Protein AF-A0A3C0G9E9-F1 (afdb_monomer_lite)

Sequence (226 aa):
GLFRQGIPLTGGLSLADNEFTHYAFSFLSSSTGTQIDFYKNGEPEGRQILTGQGIGLVTGTLIGHIGALRTNPSGTSTAIVSGMGKLSASLDEFRYWKEFRKSDDIGRNWFTTVDGGSNEKGKKSKLGVYFKFNEGIVENNQIDKVVLDYSGRINNGTIKGYTLGTRSTGSAIMQSSASVIEFGDPIVRTSNPILTDSRNTLLSGGIVHDYNNTSNLFFTMPGWVI

pLDDT: mean 87.11, std 8.59, range [54.0, 97.31]

Secondary structure (DSSP, 8-state):
---------TT-----SS----EEEEEEE-SSSEEEEEEETTEEEEEEEE-SS--PPP-S-----SSS-SSPPTT-SS-PPTT-S---S----EEEESSPPPHHHHHTTTTS-------STT----EEEEE-S-SPP-S-HHHHTEE-B-SSS---EE-TT--TTS---S-HHHHTTS-S--PPPPP--TT-HHHHHHHHHHHHHHHHHHHH-TT-GGGGS-TTT-

Structure (mmCIF, N/CA/C/O backbone):
data_AF-A0A3C0G9E9-F1
#
_entry.id   AF-A0A3C0G9E9-F1
#
loop_
_atom_site.group_PDB
_atom_site.id
_atom_site.type_symbol
_atom_site.label_atom_id
_atom_site.label_alt_id
_atom_site.label_comp_id
_atom_site.label_asym_id
_atom_site.label_entity_id
_atom_site.label_seq_id
_atom_site.pdbx_PDB_ins_code
_atom_site.Cartn_x
_atom_site.Cartn_y
_atom_site.Cartn_z
_atom_site.occupancy
_atom_site.B_iso_or_equiv
_atom_site.auth_seq_id
_atom_site.auth_comp_id
_atom_site.auth_asym_id
_atom_site.auth_atom_id
_atom_site.pdbx_PDB_model_num
ATOM 1 N N . GLY A 1 1 ? 15.543 11.723 -19.740 1.00 54.00 1 GLY A N 1
ATOM 2 C CA . GLY A 1 1 ? 14.500 11.168 -20.625 1.00 54.00 1 GLY A CA 1
ATOM 3 C C . GLY A 1 1 ? 13.838 9.987 -19.945 1.00 54.00 1 GLY A C 1
ATOM 4 O O . GLY A 1 1 ? 14.416 9.444 -19.014 1.00 54.00 1 GLY A O 1
ATOM 5 N N . LEU A 1 2 ? 12.639 9.614 -20.378 1.00 60.59 2 LEU A N 1
ATOM 6 C CA . LEU A 1 2 ? 11.998 8.351 -20.029 1.00 60.59 2 LEU A CA 1
ATOM 7 C C . LEU A 1 2 ? 12.640 7.243 -20.876 1.00 60.59 2 LEU A C 1
ATOM 9 O O . LEU A 1 2 ? 12.575 7.282 -22.102 1.00 60.59 2 LEU A O 1
ATOM 13 N N . PHE A 1 3 ? 13.279 6.282 -20.220 1.00 67.94 3 PHE A N 1
ATOM 14 C CA . PHE A 1 3 ? 13.849 5.100 -20.858 1.00 67.94 3 PHE A CA 1
ATOM 15 C C . PHE A 1 3 ? 12.866 3.932 -20.728 1.00 67.94 3 PHE A C 1
ATOM 17 O O . PHE A 1 3 ? 12.219 3.785 -19.691 1.00 67.94 3 PHE A O 1
ATOM 24 N N . ARG A 1 4 ? 12.733 3.115 -21.777 1.00 76.00 4 ARG A N 1
ATOM 25 C CA . ARG A 1 4 ? 11.914 1.897 -21.761 1.00 76.00 4 ARG A CA 1
ATOM 26 C C . ARG A 1 4 ? 12.836 0.693 -21.871 1.00 76.00 4 ARG A C 1
ATOM 28 O O . ARG A 1 4 ? 13.618 0.616 -22.811 1.00 76.00 4 ARG A O 1
ATOM 35 N N . GLN A 1 5 ? 12.699 -0.238 -20.936 1.00 80.56 5 GLN A N 1
ATOM 36 C CA . GLN A 1 5 ? 13.366 -1.531 -20.976 1.00 80.56 5 GLN A CA 1
ATOM 37 C C . GLN A 1 5 ? 12.308 -2.612 -21.152 1.00 80.56 5 GLN A C 1
ATOM 39 O O . GLN A 1 5 ? 11.392 -2.708 -20.337 1.00 80.56 5 GLN A O 1
ATOM 44 N N . GLY A 1 6 ? 12.430 -3.418 -22.204 1.00 80.81 6 GLY A N 1
ATOM 45 C CA . GLY A 1 6 ? 11.643 -4.640 -22.315 1.00 80.81 6 GLY A CA 1
ATOM 46 C C . GLY A 1 6 ? 12.103 -5.641 -21.260 1.00 80.81 6 GLY A C 1
ATOM 47 O O . GLY A 1 6 ? 13.309 -5.824 -21.071 1.00 80.81 6 GLY A O 1
ATOM 48 N N . ILE A 1 7 ? 11.150 -6.270 -20.578 1.00 77.06 7 ILE A N 1
ATOM 49 C CA . ILE A 1 7 ? 11.418 -7.390 -19.675 1.00 77.06 7 ILE A CA 1
ATOM 50 C C . ILE A 1 7 ? 11.299 -8.669 -20.512 1.00 77.06 7 ILE A C 1
ATOM 52 O O . ILE A 1 7 ? 10.270 -8.849 -21.169 1.00 77.06 7 ILE A O 1
ATOM 56 N N . PRO A 1 8 ? 12.333 -9.527 -20.548 1.00 74.19 8 PRO A N 1
ATOM 57 C CA . PRO A 1 8 ? 12.335 -10.732 -21.365 1.00 74.19 8 PRO A CA 1
ATOM 58 C C . PRO A 1 8 ? 11.460 -11.807 -20.709 1.00 74.19 8 PRO A C 1
ATOM 60 O O . PRO A 1 8 ? 11.958 -12.692 -20.024 1.00 74.19 8 PRO A O 1
ATOM 63 N N . LEU A 1 9 ? 10.146 -11.701 -20.899 1.00 77.81 9 LEU A N 1
ATOM 64 C CA . LEU A 1 9 ? 9.176 -12.674 -20.403 1.00 77.81 9 LEU A CA 1
ATOM 65 C C . LEU A 1 9 ? 8.749 -13.602 -21.531 1.00 77.81 9 LEU A C 1
ATOM 67 O O . LEU A 1 9 ? 8.329 -13.151 -22.600 1.00 77.81 9 LEU A O 1
ATOM 71 N N . THR A 1 10 ? 8.806 -14.904 -21.273 1.00 70.94 10 THR A N 1
ATOM 72 C CA . THR A 1 10 ? 8.259 -15.906 -22.188 1.00 70.94 10 THR A CA 1
ATOM 73 C C . THR A 1 10 ? 6.742 -15.944 -22.003 1.00 70.94 10 THR A C 1
ATOM 75 O O . THR A 1 10 ? 6.266 -16.361 -20.956 1.00 70.94 10 THR A O 1
ATOM 78 N N . GLY A 1 11 ? 5.978 -15.483 -22.999 1.00 74.50 11 GLY A N 1
ATOM 79 C CA . GLY A 1 11 ? 4.504 -15.498 -22.968 1.00 74.50 11 GLY A CA 1
ATOM 80 C C . GLY A 1 11 ? 3.824 -14.199 -22.506 1.00 74.50 11 GLY A C 1
ATOM 81 O O . GLY A 1 11 ? 2.602 -14.107 -22.576 1.00 74.50 11 GLY A O 1
ATOM 82 N N . GLY A 1 12 ? 4.590 -13.171 -22.121 1.00 79.75 12 GLY A N 1
ATOM 83 C CA . GLY A 1 12 ? 4.057 -11.862 -21.717 1.00 79.75 12 GLY A CA 1
ATOM 84 C C . GLY A 1 12 ? 3.423 -11.835 -20.318 1.00 79.75 12 GLY A C 1
ATOM 85 O O . GLY A 1 12 ? 3.553 -12.777 -19.543 1.00 79.75 12 GLY A O 1
ATOM 86 N N . LEU A 1 13 ? 2.758 -10.723 -19.978 1.00 82.56 13 LEU A N 1
ATOM 87 C CA . LEU A 1 13 ? 2.018 -10.551 -18.720 1.00 82.56 13 LEU A CA 1
ATOM 88 C C . LEU A 1 13 ? 0.530 -10.363 -19.002 1.00 82.56 13 LEU A C 1
ATOM 90 O O . LEU A 1 13 ? 0.152 -9.503 -19.798 1.00 82.56 13 LEU A O 1
ATOM 94 N N . SER A 1 14 ? -0.303 -11.112 -18.283 1.00 84.44 14 SER A N 1
ATOM 95 C CA . SER A 1 14 ? -1.713 -10.770 -18.105 1.00 84.44 14 SER A CA 1
ATOM 96 C C . SER A 1 14 ? -1.811 -9.662 -17.055 1.00 84.44 14 SER A C 1
ATOM 98 O O . SER A 1 14 ? -1.326 -9.831 -15.939 1.00 84.44 14 SER A O 1
ATOM 100 N N . LEU A 1 15 ? -2.346 -8.501 -17.443 1.00 82.94 15 LEU A N 1
ATOM 101 C CA . LEU A 1 15 ? -2.443 -7.304 -16.589 1.00 82.94 15 LEU A CA 1
ATOM 102 C C . LEU A 1 15 ? -3.890 -6.835 -16.361 1.00 82.94 15 LEU A C 1
ATOM 104 O O . LEU A 1 15 ? -4.112 -5.895 -15.605 1.00 82.94 15 LEU A O 1
ATOM 108 N N . ALA A 1 16 ? -4.859 -7.436 -17.053 1.00 85.25 16 ALA A N 1
ATOM 109 C CA . ALA A 1 16 ? -6.264 -7.021 -17.065 1.00 85.25 16 ALA A CA 1
ATOM 110 C C . ALA A 1 16 ? -7.196 -8.223 -16.840 1.00 85.25 16 ALA A C 1
ATOM 112 O O . ALA A 1 16 ? -8.223 -8.361 -17.498 1.00 85.25 16 ALA A O 1
ATOM 113 N N . ASP A 1 17 ? -6.798 -9.113 -15.935 1.00 90.00 17 ASP A N 1
ATOM 114 C CA . ASP A 1 17 ? -7.524 -10.328 -15.549 1.00 90.00 17 ASP A CA 1
ATOM 115 C C . ASP A 1 17 ? -8.441 -10.134 -14.335 1.00 90.00 17 ASP A C 1
ATOM 117 O O . ASP A 1 17 ? -9.107 -11.078 -13.931 1.00 90.00 17 ASP A O 1
ATOM 121 N N . ASN A 1 18 ? -8.543 -8.907 -13.806 1.00 90.81 18 ASN A N 1
ATOM 122 C CA . ASN A 1 18 ? -9.363 -8.570 -12.636 1.00 90.81 18 ASN A CA 1
ATOM 123 C C . ASN A 1 18 ? -8.930 -9.297 -11.346 1.00 90.81 18 ASN A C 1
ATOM 125 O O . ASN A 1 18 ? -9.718 -9.420 -10.412 1.00 90.81 18 ASN A O 1
ATOM 129 N N . GLU A 1 19 ? -7.665 -9.715 -11.278 1.00 92.12 19 GLU A N 1
ATOM 130 C CA . GLU A 1 19 ? -7.080 -10.383 -10.118 1.00 92.12 19 GLU A CA 1
ATOM 131 C C . GLU A 1 19 ? -6.023 -9.503 -9.442 1.00 92.12 19 GLU A C 1
ATOM 133 O O . GLU A 1 19 ? -5.260 -8.777 -10.091 1.00 92.12 19 GLU A O 1
ATOM 138 N N . PHE A 1 20 ? -5.932 -9.583 -8.112 1.00 94.06 20 PHE A N 1
ATOM 139 C CA . PHE A 1 20 ? -4.820 -8.955 -7.403 1.00 94.06 20 PHE A CA 1
ATOM 140 C C . PHE A 1 20 ? -3.533 -9.737 -7.668 1.00 94.06 20 PHE A C 1
ATOM 142 O O . PHE A 1 20 ? -3.435 -10.929 -7.391 1.00 94.06 20 PHE A O 1
ATOM 149 N N . THR A 1 21 ? -2.520 -9.041 -8.176 1.00 94.50 21 THR A N 1
ATOM 150 C CA . THR A 1 21 ? -1.185 -9.594 -8.418 1.00 94.50 21 THR A CA 1
ATOM 151 C C . THR A 1 21 ? -0.141 -8.675 -7.806 1.00 94.50 21 THR A C 1
ATOM 153 O O . THR A 1 21 ? -0.175 -7.459 -8.009 1.00 94.50 21 THR A O 1
ATOM 156 N N . HIS A 1 22 ? 0.821 -9.250 -7.087 1.00 95.25 22 HIS A N 1
ATOM 157 C CA . HIS A 1 22 ? 1.948 -8.493 -6.565 1.00 95.25 22 HIS A CA 1
ATOM 158 C C . HIS A 1 22 ? 3.031 -8.340 -7.634 1.00 95.25 22 HIS A C 1
ATOM 160 O O . HIS A 1 22 ? 3.519 -9.330 -8.184 1.00 95.25 22 HIS A O 1
ATOM 166 N N . TYR A 1 23 ? 3.476 -7.103 -7.849 1.00 95.00 23 TYR A N 1
ATOM 167 C CA . TYR A 1 23 ? 4.597 -6.772 -8.722 1.00 95.00 23 TYR A CA 1
ATOM 168 C C . TYR A 1 23 ? 5.678 -6.025 -7.947 1.00 95.00 23 TYR A C 1
ATOM 170 O O . TYR A 1 23 ? 5.388 -5.047 -7.258 1.00 95.00 23 TYR A O 1
ATOM 178 N N . ALA A 1 24 ? 6.936 -6.435 -8.116 1.00 96.25 24 ALA A N 1
ATOM 179 C CA . ALA A 1 24 ? 8.080 -5.709 -7.574 1.00 96.25 24 ALA A CA 1
ATOM 180 C C . ALA A 1 24 ? 9.183 -5.519 -8.615 1.00 96.25 24 ALA A C 1
ATOM 182 O O . ALA A 1 24 ? 9.437 -6.379 -9.458 1.00 96.25 24 ALA A O 1
ATOM 183 N N . PHE A 1 25 ? 9.857 -4.376 -8.512 1.00 94.44 25 PHE A N 1
ATOM 184 C CA . PHE A 1 25 ? 10.991 -4.000 -9.346 1.00 94.44 25 PHE A CA 1
ATOM 185 C C . PHE A 1 25 ? 12.131 -3.537 -8.443 1.00 94.44 25 PHE A C 1
ATOM 187 O O . PHE A 1 25 ? 11.955 -2.621 -7.636 1.00 94.44 25 PHE A O 1
ATOM 194 N N . SER A 1 26 ? 13.302 -4.144 -8.602 1.00 94.62 26 SER A N 1
ATOM 195 C CA . SER A 1 26 ? 14.519 -3.773 -7.884 1.00 94.62 26 SER A CA 1
ATOM 196 C C . SER A 1 26 ? 15.537 -3.202 -8.858 1.00 94.62 26 SER A C 1
ATOM 198 O O . SER A 1 26 ? 15.857 -3.830 -9.863 1.00 94.62 26 SER A O 1
ATOM 200 N N . PHE A 1 27 ? 16.066 -2.021 -8.540 1.00 92.25 27 PHE A N 1
ATOM 201 C CA . PHE A 1 27 ? 16.999 -1.286 -9.393 1.00 92.25 27 PHE A CA 1
ATOM 202 C C . PHE A 1 27 ? 18.359 -1.174 -8.707 1.00 92.25 27 PHE A C 1
ATOM 204 O O . PHE A 1 27 ? 18.434 -0.756 -7.549 1.00 92.25 27 PHE A O 1
ATOM 211 N N . LEU A 1 28 ? 19.429 -1.537 -9.409 1.00 91.19 28 LEU A N 1
ATOM 212 C CA . LEU A 1 28 ? 20.805 -1.429 -8.925 1.00 91.19 28 LEU A CA 1
ATOM 213 C C . LEU A 1 28 ? 21.658 -0.700 -9.960 1.00 91.19 28 LEU A C 1
ATOM 215 O O . LEU A 1 28 ? 21.686 -1.087 -11.125 1.00 91.19 28 LEU A O 1
ATOM 219 N N . SER A 1 29 ? 22.376 0.343 -9.552 1.00 87.69 29 SER A N 1
ATOM 220 C CA . SER A 1 29 ? 23.330 1.010 -10.443 1.00 87.69 29 SER A CA 1
ATOM 221 C C . SER A 1 29 ? 24.462 0.052 -10.830 1.00 87.69 29 SER A C 1
ATOM 223 O O . SER A 1 29 ? 25.048 -0.596 -9.964 1.00 87.69 29 SER A O 1
ATOM 225 N N . SER A 1 30 ? 24.787 -0.015 -12.120 1.00 79.50 30 SER A N 1
ATOM 226 C CA . SER A 1 30 ? 25.867 -0.842 -12.677 1.00 79.50 30 SER A CA 1
ATOM 227 C C . SER A 1 30 ? 26.966 0.028 -13.298 1.00 79.50 30 SER A C 1
ATOM 229 O O . SER A 1 30 ? 26.797 1.235 -13.466 1.00 79.50 30 SER A O 1
ATOM 231 N N . SER A 1 31 ? 28.111 -0.575 -13.646 1.00 74.94 31 SER A N 1
ATOM 232 C CA . SER A 1 31 ? 29.233 0.124 -14.307 1.00 74.94 31 SER A CA 1
ATOM 233 C C . SER A 1 31 ? 28.820 0.797 -15.620 1.00 74.94 31 SER A C 1
ATOM 235 O O . SER A 1 31 ? 29.337 1.851 -15.980 1.00 74.94 31 SER A O 1
ATOM 237 N N . THR A 1 32 ? 27.855 0.212 -16.328 1.00 78.50 32 THR A N 1
ATOM 238 C CA . THR A 1 32 ? 27.109 0.853 -17.410 1.00 78.50 32 THR A CA 1
ATOM 239 C C . THR A 1 32 ? 25.629 0.634 -17.146 1.00 78.50 32 THR A C 1
ATOM 241 O O . THR A 1 32 ? 25.179 -0.507 -17.055 1.00 78.50 32 THR A O 1
ATOM 244 N N . GLY A 1 33 ? 24.882 1.724 -16.990 1.00 86.88 33 GLY A N 1
ATOM 245 C CA . GLY A 1 33 ? 23.430 1.682 -16.890 1.00 86.88 33 GLY A CA 1
ATOM 246 C C . GLY A 1 33 ? 22.858 1.354 -15.510 1.00 86.88 33 GLY A C 1
ATOM 247 O O . GLY A 1 33 ? 23.300 1.860 -14.477 1.00 86.88 33 GLY A O 1
ATOM 248 N N . THR A 1 34 ? 21.783 0.577 -15.499 1.00 89.81 34 THR A N 1
ATOM 249 C CA . THR A 1 34 ? 21.074 0.118 -14.304 1.00 89.81 34 THR A CA 1
ATOM 250 C C . THR A 1 34 ? 20.634 -1.320 -14.522 1.00 89.81 34 THR A C 1
ATOM 252 O O . THR A 1 34 ? 20.086 -1.666 -15.563 1.00 89.81 34 THR A O 1
ATOM 255 N N . GLN A 1 35 ? 20.869 -2.166 -13.534 1.00 91.25 35 GLN A N 1
ATOM 256 C CA . GLN A 1 35 ? 20.332 -3.512 -13.478 1.00 91.25 35 GLN A CA 1
ATOM 257 C C . GLN A 1 35 ? 18.915 -3.473 -12.903 1.00 91.25 35 GLN A C 1
ATOM 259 O O . GLN A 1 35 ? 18.675 -2.820 -11.885 1.00 91.25 35 GLN A O 1
ATOM 264 N N . ILE A 1 36 ? 18.001 -4.205 -13.533 1.00 92.12 36 ILE A N 1
ATOM 265 C CA . ILE A 1 36 ? 16.625 -4.384 -13.078 1.00 92.12 36 ILE A CA 1
ATOM 266 C C . ILE A 1 36 ? 16.376 -5.868 -12.801 1.00 92.12 36 ILE A C 1
ATOM 268 O O . ILE A 1 36 ? 16.642 -6.715 -13.656 1.00 92.12 36 ILE A O 1
ATOM 272 N N . ASP A 1 37 ? 15.817 -6.159 -11.630 1.00 93.69 37 ASP A N 1
ATOM 273 C CA . ASP A 1 37 ? 15.186 -7.442 -11.330 1.00 93.69 37 ASP A CA 1
ATOM 274 C C . ASP A 1 37 ? 13.672 -7.216 -11.178 1.00 93.69 37 ASP A C 1
ATOM 276 O O . ASP A 1 37 ? 13.242 -6.279 -10.498 1.00 93.69 37 ASP A O 1
ATOM 280 N N . PHE A 1 38 ? 12.871 -8.058 -11.826 1.00 94.19 38 PHE A N 1
ATOM 281 C CA . PHE A 1 38 ? 11.412 -8.016 -11.837 1.00 94.19 38 PHE A CA 1
ATOM 282 C C . PHE A 1 38 ? 10.839 -9.286 -11.211 1.00 94.19 38 PHE A C 1
ATOM 284 O O . PHE A 1 38 ? 11.308 -10.391 -11.492 1.00 94.19 38 PHE A O 1
ATOM 291 N N . TYR A 1 39 ? 9.809 -9.106 -10.389 1.00 94.38 39 TYR A N 1
ATOM 292 C CA . TYR A 1 39 ? 9.180 -10.167 -9.620 1.00 94.38 39 TYR A CA 1
ATOM 293 C C . TYR A 1 39 ? 7.658 -10.104 -9.736 1.00 94.38 39 TYR A C 1
ATOM 295 O O . TYR A 1 39 ? 7.076 -9.013 -9.687 1.00 94.38 39 TYR A O 1
ATOM 303 N N . LYS A 1 40 ? 7.023 -11.275 -9.793 1.00 94.00 40 LYS A N 1
ATOM 304 C CA . LYS A 1 40 ? 5.571 -11.462 -9.729 1.00 94.00 40 LYS A CA 1
ATOM 305 C C . LYS A 1 40 ? 5.250 -12.436 -8.601 1.00 94.00 40 LYS A C 1
ATOM 307 O O . LYS A 1 40 ? 5.836 -13.507 -8.532 1.00 94.00 40 LYS A O 1
ATOM 312 N N . ASN A 1 41 ? 4.349 -12.052 -7.695 1.00 94.38 41 ASN A N 1
ATOM 313 C CA . ASN A 1 41 ? 3.931 -12.883 -6.552 1.00 94.38 41 ASN A CA 1
ATOM 314 C C . ASN A 1 41 ? 5.110 -13.477 -5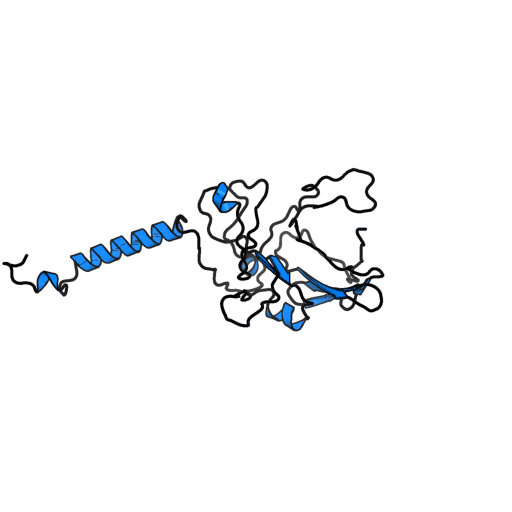.754 1.00 94.38 41 ASN A C 1
ATOM 316 O O . ASN A 1 41 ? 5.103 -14.641 -5.373 1.00 94.38 41 ASN A O 1
ATOM 320 N N . GLY A 1 42 ? 6.154 -12.671 -5.540 1.00 94.19 42 GLY A N 1
ATOM 321 C CA . GLY A 1 42 ? 7.351 -13.075 -4.799 1.00 94.19 42 GLY A CA 1
ATOM 322 C C . GLY A 1 42 ? 8.441 -13.748 -5.632 1.00 94.19 42 GLY A C 1
ATOM 323 O O . GLY A 1 42 ? 9.599 -13.728 -5.217 1.00 94.19 42 GLY A O 1
ATOM 324 N N . GLU A 1 43 ? 8.104 -14.267 -6.811 1.00 92.88 43 GLU A N 1
ATOM 325 C CA . GLU A 1 43 ? 9.012 -15.045 -7.653 1.00 92.88 43 GLU A CA 1
ATOM 326 C C . GLU A 1 43 ? 9.693 -14.181 -8.725 1.00 92.88 43 GLU A C 1
ATOM 328 O O . GLU A 1 43 ? 9.073 -13.256 -9.261 1.00 92.88 43 GLU A O 1
ATOM 333 N N . PRO A 1 44 ? 10.976 -14.433 -9.045 1.00 92.19 44 PRO A N 1
ATOM 334 C CA . PRO A 1 44 ? 11.694 -13.688 -10.069 1.00 92.19 44 PRO A CA 1
ATOM 335 C C . PRO A 1 44 ? 11.227 -14.085 -11.474 1.00 92.19 44 PRO A C 1
ATOM 337 O O . PRO A 1 44 ? 11.420 -15.212 -11.914 1.00 92.19 44 PRO A O 1
ATOM 340 N N . GLU A 1 45 ? 10.708 -13.113 -12.214 1.00 91.12 45 GLU A N 1
ATOM 341 C CA . GLU A 1 45 ? 10.256 -13.271 -13.603 1.00 91.12 45 GLU A CA 1
ATOM 342 C C . GLU A 1 45 ? 11.331 -12.827 -14.608 1.00 91.12 45 GLU A C 1
ATOM 344 O O . GLU A 1 45 ? 11.405 -13.295 -15.741 1.00 91.12 45 GLU A O 1
ATOM 349 N N . GLY A 1 46 ? 12.214 -11.920 -14.189 1.00 89.19 46 GLY A N 1
ATOM 350 C CA . GLY A 1 46 ? 13.369 -11.499 -14.971 1.00 89.19 46 GLY A CA 1
ATOM 351 C C . GLY A 1 46 ? 14.454 -10.952 -14.059 1.00 89.19 46 GLY A C 1
ATOM 352 O O . GLY A 1 46 ? 14.179 -10.154 -13.167 1.00 89.19 46 GLY A O 1
ATOM 353 N N . ARG A 1 47 ? 15.700 -11.383 -14.261 1.00 89.31 47 ARG A N 1
ATOM 354 C CA . ARG A 1 47 ? 16.836 -10.995 -13.415 1.00 89.31 47 ARG A CA 1
ATOM 355 C C . ARG A 1 47 ? 17.961 -10.426 -14.249 1.00 89.31 47 ARG A C 1
ATOM 357 O O . ARG A 1 47 ? 18.148 -10.824 -15.395 1.00 89.31 47 ARG A O 1
ATOM 364 N N . GLN A 1 48 ? 18.729 -9.534 -13.633 1.00 89.00 48 GLN A N 1
ATOM 365 C CA . GLN A 1 48 ? 19.914 -8.930 -14.230 1.00 89.00 48 GLN A CA 1
ATOM 366 C C . GLN A 1 48 ? 19.640 -8.278 -15.590 1.00 89.00 48 GLN A C 1
ATOM 368 O O . GLN A 1 48 ? 20.475 -8.305 -16.491 1.00 89.00 48 GLN A O 1
ATOM 373 N N . ILE A 1 49 ? 18.463 -7.670 -15.748 1.00 89.19 49 ILE A N 1
ATOM 374 C CA . ILE A 1 49 ? 18.099 -6.982 -16.982 1.00 89.19 49 ILE A CA 1
ATOM 375 C C . ILE A 1 49 ? 18.894 -5.680 -17.017 1.00 89.19 49 ILE A C 1
ATOM 377 O O . ILE A 1 49 ? 18.607 -4.743 -16.270 1.00 89.19 49 ILE A O 1
ATOM 381 N N . LEU A 1 50 ? 19.929 -5.641 -17.851 1.00 88.50 50 LEU A N 1
ATOM 382 C CA . LEU A 1 50 ? 20.809 -4.486 -17.972 1.00 88.50 50 LEU A CA 1
ATOM 383 C C . LEU A 1 50 ? 20.187 -3.439 -18.890 1.00 88.50 50 LEU A C 1
ATOM 385 O O . LEU A 1 50 ? 19.845 -3.719 -20.039 1.00 88.50 50 LEU A O 1
ATOM 389 N N . THR A 1 51 ? 20.081 -2.214 -18.391 1.00 86.31 51 THR A N 1
ATOM 390 C CA . THR A 1 51 ? 19.739 -1.054 -19.207 1.00 86.31 51 THR A CA 1
ATOM 391 C C . THR A 1 51 ? 21.000 -0.404 -19.769 1.00 86.31 51 THR A C 1
ATOM 393 O O . THR A 1 51 ? 22.080 -0.473 -19.186 1.00 86.31 51 THR A O 1
ATOM 396 N N . GLY A 1 52 ? 20.861 0.315 -20.884 1.00 81.44 52 GLY A N 1
ATOM 397 C CA . GLY A 1 52 ? 21.944 1.141 -21.427 1.00 81.44 52 GLY A CA 1
ATOM 398 C C . GLY A 1 52 ? 22.092 2.510 -20.750 1.00 81.44 52 GLY A C 1
ATOM 399 O O . GLY A 1 52 ? 22.905 3.311 -21.200 1.00 81.44 52 GLY A O 1
ATOM 400 N N . GLN A 1 53 ? 21.277 2.832 -19.737 1.00 79.75 53 GLN A N 1
ATOM 401 C CA . GLN A 1 53 ? 21.162 4.173 -19.146 1.00 79.75 53 GLN A CA 1
ATOM 402 C C . GLN A 1 53 ? 21.131 4.103 -17.619 1.00 79.75 53 GLN A C 1
ATOM 404 O O . GLN A 1 53 ? 20.391 3.306 -17.047 1.00 79.75 53 GLN A O 1
ATOM 409 N N . GLY A 1 54 ? 21.958 4.918 -16.963 1.00 81.44 54 GLY A N 1
ATOM 410 C CA . GLY A 1 54 ? 22.065 4.940 -15.505 1.00 81.44 54 GLY A CA 1
ATOM 411 C C . GLY A 1 54 ? 21.007 5.822 -14.848 1.00 81.44 54 GLY A C 1
ATOM 412 O O . GLY A 1 54 ? 20.570 6.819 -15.427 1.00 81.44 54 GLY A O 1
ATOM 413 N N . ILE A 1 55 ? 20.633 5.491 -13.612 1.00 79.00 55 ILE A N 1
ATOM 414 C CA . ILE A 1 55 ? 19.890 6.401 -12.736 1.00 79.00 55 ILE A CA 1
ATOM 415 C C . ILE A 1 55 ? 20.897 7.372 -12.106 1.00 79.00 55 ILE A C 1
ATOM 417 O O . ILE A 1 55 ? 21.763 6.970 -11.329 1.00 79.00 55 ILE A O 1
ATOM 421 N N . GLY A 1 56 ? 20.801 8.651 -12.474 1.00 78.25 56 GLY A N 1
ATOM 422 C CA . GLY A 1 56 ? 21.640 9.712 -11.917 1.00 78.25 56 GLY A CA 1
ATOM 423 C C . GLY A 1 56 ? 21.327 10.011 -10.448 1.00 78.25 56 GLY A C 1
ATOM 424 O O . GLY A 1 56 ? 20.310 9.576 -9.905 1.00 78.25 56 GLY A O 1
ATOM 425 N N . LEU A 1 57 ? 22.197 10.794 -9.804 1.00 81.44 57 LEU A N 1
ATOM 426 C CA . LEU A 1 57 ? 21.971 11.245 -8.434 1.00 81.44 57 LEU A CA 1
ATOM 427 C C . LEU A 1 57 ? 20.668 12.049 -8.346 1.00 81.44 57 LEU A C 1
ATOM 429 O O . LEU A 1 57 ? 20.473 13.027 -9.066 1.00 81.44 57 LEU A O 1
ATOM 433 N N . VAL A 1 58 ? 19.804 11.661 -7.414 1.00 77.31 58 VAL A N 1
ATOM 434 C CA . VAL A 1 58 ? 18.613 12.432 -7.068 1.00 77.31 58 VAL A CA 1
ATOM 435 C C . VAL A 1 58 ? 18.980 13.435 -5.978 1.00 77.31 58 VAL A C 1
ATOM 437 O O . VAL A 1 58 ? 19.331 13.047 -4.864 1.00 77.31 58 VAL A O 1
ATOM 440 N N . THR A 1 59 ? 18.875 14.726 -6.286 1.00 83.81 59 THR A N 1
ATOM 441 C CA . THR A 1 59 ? 19.053 15.819 -5.321 1.00 83.81 59 THR A CA 1
ATOM 442 C C . THR A 1 59 ? 17.713 16.472 -4.987 1.00 83.81 59 THR A C 1
ATOM 444 O O . THR A 1 59 ? 16.903 16.705 -5.882 1.00 83.81 59 THR A O 1
ATOM 447 N N . GLY A 1 60 ? 17.504 16.831 -3.718 1.00 84.12 60 GLY A N 1
ATOM 448 C CA . GLY A 1 60 ? 16.289 17.510 -3.254 1.00 84.12 60 GLY A CA 1
ATOM 449 C C . GLY A 1 60 ? 15.139 16.566 -2.883 1.00 84.12 60 GLY A C 1
ATOM 450 O O . GLY A 1 60 ? 15.320 15.358 -2.731 1.00 84.12 60 GLY A O 1
ATOM 451 N N . THR A 1 61 ? 13.948 17.139 -2.690 1.00 80.44 61 THR A N 1
ATOM 452 C CA . THR A 1 61 ? 12.743 16.395 -2.291 1.00 80.44 61 THR A CA 1
ATOM 453 C C . THR A 1 61 ? 12.137 15.656 -3.479 1.00 80.44 61 THR A C 1
ATOM 455 O O . THR A 1 61 ? 11.816 16.255 -4.505 1.00 80.44 61 THR A O 1
ATOM 458 N N . LEU A 1 62 ? 11.908 14.354 -3.313 1.00 81.62 62 LEU A N 1
ATOM 459 C CA . LEU A 1 62 ? 11.166 13.542 -4.270 1.00 81.62 62 LEU A CA 1
ATOM 460 C C . LEU A 1 62 ? 9.658 13.743 -4.091 1.00 81.62 62 LEU A C 1
ATOM 462 O O . LEU A 1 62 ? 9.123 13.537 -3.006 1.00 81.62 62 LEU A O 1
ATOM 466 N N . ILE A 1 63 ? 8.970 14.100 -5.177 1.00 85.56 63 ILE A N 1
ATOM 467 C CA . ILE A 1 63 ? 7.505 14.164 -5.239 1.00 85.56 63 ILE A CA 1
ATOM 468 C C . ILE A 1 63 ? 7.044 13.181 -6.311 1.00 85.56 63 ILE A C 1
ATOM 470 O O . ILE A 1 63 ? 7.342 13.362 -7.493 1.00 85.56 63 ILE A O 1
ATOM 474 N N . GLY A 1 64 ? 6.315 12.148 -5.894 1.00 88.94 64 GLY A N 1
ATOM 475 C CA . GLY A 1 64 ? 5.790 11.103 -6.768 1.00 88.94 64 GLY A CA 1
ATOM 476 C C . GLY A 1 64 ? 4.267 11.126 -6.848 1.00 88.94 64 GLY A C 1
ATOM 477 O O . GLY A 1 64 ? 3.591 11.587 -5.931 1.00 88.94 64 GLY A O 1
ATOM 478 N N . HIS A 1 65 ? 3.733 10.610 -7.951 1.00 92.56 65 HIS A N 1
ATOM 479 C CA . HIS A 1 65 ? 2.334 10.213 -8.063 1.00 92.56 65 HIS A CA 1
ATOM 480 C C . HIS A 1 65 ? 2.285 8.689 -8.186 1.00 92.56 65 HIS A C 1
ATOM 482 O O . HIS A 1 65 ? 3.106 8.103 -8.890 1.00 92.56 65 HIS A O 1
ATOM 488 N N . ILE A 1 66 ? 1.315 8.065 -7.526 1.00 94.12 66 ILE A N 1
ATOM 489 C CA . ILE A 1 66 ? 0.985 6.654 -7.724 1.00 94.12 66 ILE A CA 1
ATOM 490 C C . ILE A 1 66 ? -0.251 6.624 -8.621 1.00 94.12 66 ILE A C 1
ATOM 492 O O . ILE A 1 66 ? -1.227 7.321 -8.350 1.00 94.12 66 ILE A O 1
ATOM 496 N N . GLY A 1 67 ? -0.182 5.877 -9.723 1.00 92.44 67 GLY A N 1
ATOM 497 C CA . GLY A 1 67 ? -1.299 5.739 -10.658 1.00 92.44 67 GLY A CA 1
ATOM 498 C C . GLY A 1 67 ? -1.607 6.977 -11.510 1.00 92.44 67 GLY A C 1
ATOM 499 O O . GLY A 1 67 ? -2.715 7.088 -12.020 1.00 92.44 67 GLY A O 1
ATOM 500 N N . ALA A 1 68 ? -0.673 7.919 -11.673 1.00 92.81 68 ALA A N 1
ATOM 501 C CA . ALA A 1 68 ? -0.797 9.026 -12.625 1.00 92.81 68 ALA A CA 1
ATOM 502 C C . ALA A 1 68 ? 0.581 9.573 -13.019 1.00 92.81 68 ALA A C 1
ATOM 504 O O . ALA A 1 68 ? 1.557 9.435 -12.280 1.00 92.81 68 ALA A O 1
ATOM 505 N N . LEU A 1 69 ? 0.663 10.254 -14.161 1.00 89.50 69 LEU A N 1
ATOM 506 C CA . LEU A 1 69 ? 1.897 10.881 -14.624 1.00 89.50 69 LEU A CA 1
ATOM 507 C C . LEU A 1 69 ? 2.232 12.122 -13.789 1.00 89.50 69 LEU A C 1
ATOM 509 O O . LEU A 1 69 ? 1.357 12.901 -13.405 1.00 89.50 69 LEU A O 1
ATOM 513 N N . ARG A 1 70 ? 3.524 12.322 -13.510 1.00 87.00 70 ARG A N 1
ATOM 514 C CA . ARG A 1 70 ? 4.037 13.517 -12.816 1.00 87.00 70 ARG A CA 1
ATOM 515 C C . ARG A 1 70 ? 4.608 14.559 -13.776 1.00 87.00 70 ARG A C 1
ATOM 517 O O . ARG A 1 70 ? 4.536 15.752 -13.499 1.00 87.00 70 ARG A O 1
ATOM 524 N N . THR A 1 71 ? 5.180 14.102 -14.882 1.00 82.62 71 THR A N 1
ATOM 525 C CA . THR A 1 71 ? 5.811 14.926 -15.913 1.00 82.62 71 THR A CA 1
ATOM 526 C C . THR A 1 71 ? 5.519 14.334 -17.284 1.00 82.62 71 THR A C 1
ATOM 528 O O . THR A 1 71 ? 5.134 13.164 -17.382 1.00 82.62 71 THR A O 1
ATOM 531 N N . ASN A 1 72 ? 5.714 15.133 -18.328 1.00 81.50 72 ASN A N 1
ATOM 532 C CA . ASN A 1 72 ? 5.558 14.672 -19.694 1.00 81.50 72 ASN A CA 1
ATOM 533 C C . ASN A 1 72 ? 6.618 13.591 -20.002 1.00 81.50 72 ASN A C 1
ATOM 535 O O . ASN A 1 72 ? 7.814 13.854 -19.817 1.00 81.50 72 ASN A O 1
ATOM 539 N N . PRO A 1 73 ? 6.234 12.376 -20.433 1.00 78.44 73 PRO A N 1
ATOM 540 C CA . PRO A 1 73 ? 7.192 11.377 -20.886 1.00 78.44 73 PRO A CA 1
ATOM 541 C C . PRO A 1 73 ? 8.025 11.916 -22.057 1.00 78.44 73 PRO A C 1
ATOM 543 O O . PRO A 1 73 ? 7.526 12.635 -22.915 1.00 78.44 73 PRO A O 1
ATOM 546 N N . SER A 1 74 ? 9.312 11.576 -22.137 1.00 75.00 74 SER A N 1
ATOM 547 C CA . SER A 1 74 ? 10.106 12.005 -23.297 1.00 75.00 74 SER A CA 1
ATOM 548 C C . SER A 1 74 ? 9.630 11.313 -24.574 1.00 75.00 74 SER A C 1
ATOM 550 O O . SER A 1 74 ? 9.361 10.113 -24.552 1.00 75.00 74 SER A O 1
ATOM 552 N N . GLY A 1 75 ? 9.614 12.045 -25.689 1.00 75.00 75 GLY A N 1
ATOM 553 C CA . GLY A 1 75 ? 9.222 11.513 -26.999 1.00 75.00 75 GLY A CA 1
ATOM 554 C C . GLY A 1 75 ? 7.725 11.609 -27.303 1.00 75.00 75 GLY A C 1
ATOM 555 O O . GLY A 1 75 ? 7.286 11.104 -28.330 1.00 75.00 75 GLY A O 1
ATOM 556 N N . THR A 1 76 ? 6.933 12.258 -26.448 1.00 71.69 76 THR A N 1
ATOM 557 C CA . THR A 1 76 ? 5.527 12.571 -26.732 1.00 71.69 76 THR A CA 1
ATOM 558 C C . THR A 1 76 ? 5.408 13.963 -27.351 1.00 71.69 76 THR A C 1
ATOM 560 O O . THR A 1 76 ? 5.935 14.933 -26.809 1.00 71.69 76 THR A O 1
ATOM 563 N N . SER A 1 77 ? 4.690 14.073 -28.469 1.00 71.50 77 SER A N 1
ATOM 564 C CA . SER A 1 77 ? 4.421 15.348 -29.152 1.00 71.50 77 SER A CA 1
ATOM 565 C C . SER A 1 77 ? 3.345 16.186 -28.455 1.00 71.50 77 SER A C 1
ATOM 567 O O . SER A 1 77 ? 3.350 17.410 -28.550 1.00 71.50 77 SER A O 1
ATOM 569 N N . THR A 1 78 ? 2.432 15.541 -27.730 1.00 75.94 78 THR A N 1
ATOM 570 C CA . THR A 1 78 ? 1.387 16.210 -26.951 1.00 75.94 78 THR A CA 1
ATOM 571 C C . THR A 1 78 ? 1.921 16.614 -25.578 1.00 75.94 78 THR A C 1
ATOM 573 O O . THR A 1 78 ? 2.600 15.836 -24.906 1.00 75.94 78 THR A O 1
ATOM 576 N N . ALA A 1 79 ? 1.601 17.832 -25.141 1.00 74.56 79 ALA A N 1
ATOM 577 C CA . ALA A 1 79 ? 1.899 18.288 -23.790 1.00 74.56 79 ALA A CA 1
ATOM 578 C C . ALA A 1 79 ? 1.033 17.516 -22.782 1.00 74.56 79 ALA A C 1
ATOM 580 O O . ALA A 1 79 ? -0.147 17.814 -22.608 1.00 74.56 79 ALA A O 1
ATOM 581 N N . ILE A 1 80 ? 1.611 16.507 -22.129 1.00 76.25 80 ILE A N 1
ATOM 582 C CA . ILE A 1 80 ? 0.947 1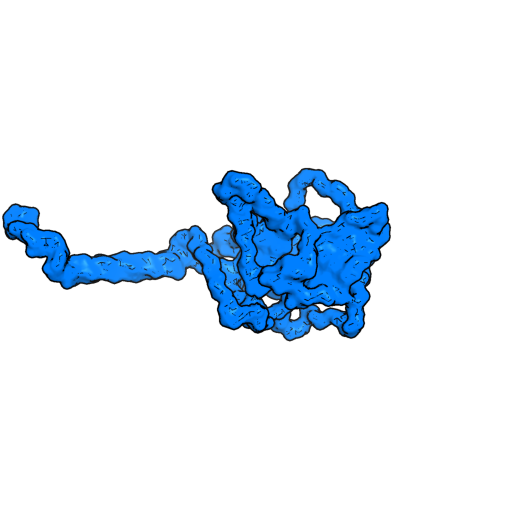5.796 -21.037 1.00 76.25 80 ILE A CA 1
ATOM 583 C C . ILE A 1 80 ? 1.186 16.563 -19.737 1.00 76.25 80 ILE A C 1
ATOM 585 O O . ILE A 1 80 ? 2.327 16.824 -19.346 1.00 76.25 80 ILE A O 1
ATOM 589 N N . VAL A 1 81 ? 0.093 16.921 -19.065 1.00 81.75 81 VAL A N 1
ATOM 590 C CA . VAL A 1 81 ? 0.110 17.654 -17.796 1.00 81.75 81 VAL A CA 1
ATOM 591 C C . VAL A 1 81 ? 0.160 16.672 -16.621 1.00 81.75 81 VAL A C 1
ATOM 593 O O . VAL A 1 81 ? -0.317 15.538 -16.695 1.00 81.75 81 VAL A O 1
ATOM 596 N N . SER A 1 82 ? 0.742 17.116 -15.509 1.00 87.38 82 SER A N 1
ATOM 597 C CA . SER A 1 82 ? 0.746 16.389 -14.236 1.00 87.38 82 SER A CA 1
ATOM 598 C C . SER A 1 82 ? -0.670 15.939 -13.838 1.00 87.38 82 SER A C 1
ATOM 600 O O . SER A 1 82 ? -1.602 16.740 -13.831 1.00 87.38 82 SER A O 1
ATOM 602 N N . GLY A 1 83 ? -0.832 14.657 -13.507 1.00 87.94 83 GLY A N 1
ATOM 603 C CA . GLY A 1 83 ? -2.111 14.038 -13.137 1.00 87.94 83 GLY A CA 1
ATOM 604 C C . GLY A 1 83 ? -2.865 13.341 -14.281 1.00 87.94 83 GLY A C 1
ATOM 605 O O . GLY A 1 83 ? -3.886 12.703 -14.019 1.00 87.94 83 GLY A O 1
ATOM 606 N N . MET A 1 84 ? -2.383 13.430 -15.526 1.00 89.38 84 MET A N 1
ATOM 607 C CA . MET A 1 84 ? -2.917 12.661 -16.661 1.00 89.38 84 MET A CA 1
ATOM 608 C C . MET A 1 84 ? -2.403 11.210 -16.670 1.00 89.38 84 MET A C 1
ATOM 610 O O . MET A 1 84 ? -1.552 10.840 -15.863 1.00 89.38 84 MET A O 1
ATOM 614 N N . GLY A 1 85 ? -2.919 10.379 -17.586 1.00 88.38 85 GLY A N 1
ATOM 615 C CA . GLY A 1 85 ? -2.521 8.969 -17.701 1.00 88.38 85 GLY A CA 1
ATOM 616 C C . GLY A 1 85 ? -2.871 8.167 -16.449 1.00 88.38 85 GLY A C 1
ATOM 617 O O . GLY A 1 85 ? -2.019 7.461 -15.914 1.00 88.38 85 GLY A O 1
ATOM 618 N N . LYS A 1 86 ? -4.091 8.365 -15.934 1.00 90.56 86 LYS A N 1
ATOM 619 C CA . LYS A 1 86 ? -4.542 7.741 -14.690 1.00 90.56 86 LYS A CA 1
ATOM 620 C C . LYS A 1 86 ? -4.611 6.225 -14.844 1.00 90.56 86 LYS A C 1
ATOM 622 O O . LYS A 1 86 ? -5.114 5.725 -15.848 1.00 90.56 86 LYS A O 1
ATOM 627 N N . LEU A 1 87 ? -4.141 5.521 -13.824 1.00 91.56 87 LEU A N 1
ATOM 628 C CA . LEU A 1 87 ? -4.315 4.088 -13.683 1.00 91.56 87 LEU A CA 1
ATOM 629 C C . LEU A 1 87 ? -5.801 3.780 -13.482 1.00 91.56 87 LEU A C 1
ATOM 631 O O . LEU A 1 87 ? -6.469 4.414 -12.666 1.00 91.56 87 LEU A O 1
ATOM 635 N N . SER A 1 88 ? -6.293 2.790 -14.219 1.00 92.06 88 SER A N 1
ATOM 636 C CA . SER A 1 88 ? -7.617 2.205 -14.030 1.00 92.06 88 SER A CA 1
ATOM 637 C C . SER A 1 88 ? -7.436 0.804 -13.451 1.00 92.06 88 SER A C 1
ATOM 639 O O . SER A 1 88 ? -7.396 -0.176 -14.184 1.00 92.06 88 SER A O 1
ATOM 641 N N . ALA A 1 89 ? -7.208 0.743 -12.140 1.00 91.94 89 ALA A N 1
ATOM 642 C CA . ALA A 1 89 ? -7.055 -0.485 -11.364 1.00 91.94 89 ALA A CA 1
ATOM 643 C C . ALA A 1 89 ? -7.169 -0.162 -9.865 1.00 91.94 89 ALA A C 1
ATOM 645 O O . ALA A 1 89 ? -7.062 1.005 -9.471 1.00 91.94 89 ALA A O 1
ATOM 646 N N . SER A 1 90 ? -7.329 -1.194 -9.040 1.00 93.06 90 SER A N 1
ATOM 647 C CA . SER A 1 90 ? -7.170 -1.087 -7.587 1.00 93.06 90 SER A CA 1
ATOM 648 C C . SER A 1 90 ? -5.705 -1.266 -7.190 1.00 93.06 90 SER A C 1
ATOM 650 O O . SER A 1 90 ? -4.944 -1.961 -7.861 1.00 93.06 90 SER A O 1
ATOM 652 N N . LEU A 1 91 ? -5.305 -0.623 -6.095 1.00 94.50 91 LEU A N 1
ATOM 653 C CA . LEU A 1 91 ? -3.964 -0.713 -5.526 1.00 94.50 91 LEU A CA 1
ATOM 654 C C . LEU A 1 91 ? -4.070 -0.949 -4.027 1.00 94.50 91 LEU A C 1
ATOM 656 O O . LEU A 1 91 ? -4.891 -0.318 -3.362 1.00 94.50 91 LEU A O 1
ATOM 660 N N . ASP A 1 92 ? -3.191 -1.798 -3.515 1.00 94.12 92 ASP A N 1
ATOM 661 C CA . ASP A 1 92 ? -2.956 -1.950 -2.087 1.00 94.12 92 ASP A CA 1
ATOM 662 C C . ASP A 1 92 ? -1.470 -2.244 -1.829 1.00 94.12 92 ASP A C 1
ATOM 664 O O . ASP A 1 92 ? -0.728 -2.533 -2.771 1.00 94.12 92 ASP A O 1
ATOM 668 N N . GLU A 1 93 ? -1.031 -2.152 -0.572 1.00 93.38 93 GLU A N 1
ATOM 669 C CA . GLU A 1 93 ? 0.302 -2.601 -0.134 1.00 93.38 93 GLU A CA 1
ATOM 670 C C . GLU A 1 93 ? 1.495 -1.972 -0.895 1.00 93.38 93 GLU A C 1
ATOM 672 O O . GLU A 1 93 ? 2.523 -2.608 -1.146 1.00 93.38 93 GLU A O 1
ATOM 677 N N . PHE A 1 94 ? 1.406 -0.685 -1.251 1.00 95.12 94 PHE A N 1
ATOM 678 C CA . PHE A 1 94 ? 2.478 -0.006 -1.982 1.00 95.12 94 PHE A CA 1
ATOM 679 C C . PHE A 1 94 ? 3.690 0.260 -1.086 1.00 95.12 94 PHE A C 1
ATOM 681 O O . PHE A 1 94 ? 3.597 0.946 -0.066 1.00 95.12 94 PHE A O 1
ATOM 688 N N . ARG A 1 95 ? 4.868 -0.202 -1.515 1.00 94.44 95 ARG A N 1
ATOM 689 C CA . ARG A 1 95 ? 6.125 -0.052 -0.772 1.00 94.44 95 ARG A CA 1
ATOM 690 C C . ARG A 1 95 ? 7.216 0.518 -1.662 1.00 94.44 95 ARG A C 1
ATOM 692 O O . ARG A 1 95 ? 7.379 0.113 -2.809 1.00 94.44 95 ARG A O 1
ATOM 699 N N . TYR A 1 96 ? 8.023 1.407 -1.095 1.00 93.12 96 TYR A N 1
ATOM 700 C CA . TYR A 1 96 ? 9.232 1.914 -1.737 1.00 93.12 96 TYR A CA 1
ATOM 701 C C . TYR A 1 96 ? 10.426 1.770 -0.802 1.00 93.12 96 TYR A C 1
ATOM 703 O O . TYR A 1 96 ? 10.406 2.262 0.326 1.00 93.12 96 TYR A O 1
ATOM 711 N N . TRP A 1 97 ? 11.492 1.147 -1.298 1.00 92.31 97 TRP A N 1
ATOM 712 C CA . TRP A 1 97 ? 12.746 0.955 -0.581 1.00 92.31 97 TRP A CA 1
ATOM 713 C C . TRP A 1 97 ? 13.847 1.810 -1.201 1.00 92.31 97 TRP A C 1
ATOM 715 O O . TRP A 1 97 ? 13.930 1.966 -2.414 1.00 92.31 97 TRP A O 1
ATOM 725 N N . LYS A 1 98 ? 14.731 2.341 -0.356 1.00 89.12 98 LYS A N 1
ATOM 726 C CA . LYS A 1 98 ? 15.922 3.102 -0.777 1.00 89.12 98 LYS A CA 1
ATOM 727 C C . LYS A 1 98 ? 17.136 2.200 -1.005 1.00 89.12 98 LYS A C 1
ATOM 729 O O . LYS A 1 98 ? 18.275 2.651 -0.908 1.00 89.12 98 LYS A O 1
ATOM 734 N N . GLU A 1 99 ? 16.890 0.917 -1.213 1.00 90.19 99 GLU A N 1
ATOM 735 C CA . GLU A 1 99 ? 17.902 -0.098 -1.444 1.00 90.19 99 GLU A CA 1
ATOM 736 C C . GLU A 1 99 ? 17.380 -1.130 -2.435 1.00 90.19 99 GLU A C 1
ATOM 738 O O . GLU A 1 99 ? 16.171 -1.321 -2.584 1.00 90.19 99 GLU A O 1
ATOM 743 N N . PHE A 1 100 ? 18.315 -1.814 -3.082 1.00 92.44 100 PHE A N 1
ATOM 744 C CA . PHE A 1 100 ? 17.999 -2.960 -3.912 1.00 92.44 100 PHE A CA 1
ATOM 745 C C . PHE A 1 100 ? 17.472 -4.104 -3.038 1.00 92.44 100 PHE A C 1
ATOM 747 O O . PHE A 1 100 ? 18.158 -4.541 -2.112 1.00 92.44 100 PHE A O 1
ATOM 754 N N . ARG A 1 101 ? 16.271 -4.605 -3.342 1.00 94.31 101 ARG A N 1
ATOM 755 C CA . ARG A 1 101 ? 15.684 -5.762 -2.655 1.00 94.31 101 ARG A CA 1
ATOM 756 C C . ARG A 1 101 ? 16.018 -7.036 -3.425 1.00 94.31 101 ARG A C 1
ATOM 758 O O . ARG A 1 101 ? 15.766 -7.117 -4.628 1.00 94.31 101 ARG A O 1
ATOM 765 N N . LYS A 1 102 ? 16.613 -8.012 -2.736 1.00 93.25 102 LYS A N 1
ATOM 766 C CA . LYS A 1 102 ? 16.976 -9.317 -3.309 1.00 93.25 102 LYS A CA 1
ATOM 767 C C . LYS A 1 102 ? 15.742 -10.216 -3.458 1.00 93.25 102 LYS A C 1
ATOM 769 O O . LYS A 1 102 ? 14.701 -9.950 -2.866 1.00 93.25 102 LYS A O 1
ATOM 774 N N . SER A 1 103 ? 15.891 -11.320 -4.190 1.00 94.56 103 SER A N 1
ATOM 775 C CA . SER A 1 103 ? 14.819 -12.309 -4.367 1.00 94.56 103 SER A CA 1
ATOM 776 C C . SER A 1 103 ? 14.289 -12.832 -3.033 1.00 94.56 103 SER A C 1
ATOM 778 O O . SER A 1 103 ? 13.094 -12.759 -2.797 1.00 94.56 103 SER A O 1
ATOM 780 N N . ASP A 1 104 ? 15.165 -13.265 -2.122 1.00 94.06 104 ASP A N 1
ATOM 781 C CA . ASP A 1 104 ? 14.759 -13.798 -0.811 1.00 94.06 104 ASP A CA 1
ATOM 782 C C . ASP A 1 104 ? 13.995 -12.766 0.024 1.00 94.06 104 ASP A C 1
ATOM 784 O O . ASP A 1 104 ? 13.037 -13.080 0.724 1.00 94.06 104 ASP A O 1
ATOM 788 N N . ASP A 1 105 ? 14.437 -11.517 -0.068 1.00 93.31 105 ASP A N 1
ATOM 789 C CA . ASP A 1 105 ? 13.844 -10.372 0.603 1.00 93.31 105 ASP A CA 1
ATOM 790 C C . ASP A 1 105 ? 12.418 -10.096 0.114 1.00 93.31 105 ASP A C 1
ATOM 792 O O . ASP A 1 105 ? 11.562 -9.712 0.910 1.00 93.31 105 ASP A O 1
ATOM 796 N N . ILE A 1 106 ? 12.165 -10.263 -1.184 1.00 95.00 106 ILE A N 1
ATOM 797 C CA . ILE A 1 106 ? 10.850 -10.067 -1.800 1.00 95.00 106 ILE A CA 1
ATOM 798 C C . ILE A 1 106 ? 9.974 -11.300 -1.571 1.00 95.00 106 ILE A C 1
ATOM 800 O O . ILE A 1 106 ? 8.874 -11.167 -1.040 1.00 95.00 106 ILE A O 1
ATOM 804 N N . GLY A 1 107 ? 10.481 -12.494 -1.877 1.00 94.69 107 GLY A N 1
ATOM 805 C CA . GLY A 1 107 ? 9.764 -13.763 -1.748 1.00 94.69 107 GLY A CA 1
ATOM 806 C C . GLY 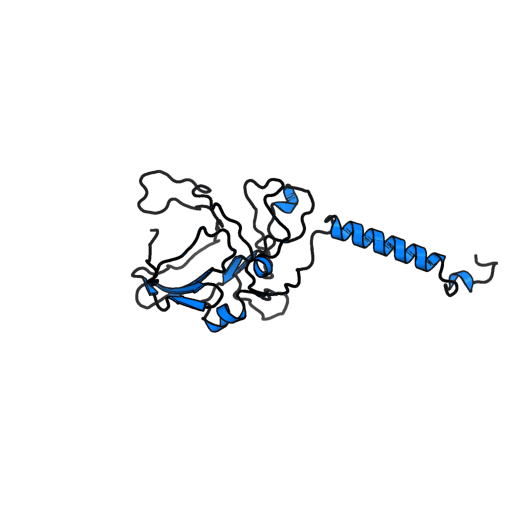A 1 107 ? 9.251 -14.032 -0.333 1.00 94.69 107 GLY A C 1
ATOM 807 O O . GLY A 1 107 ? 8.162 -14.569 -0.166 1.00 94.69 107 GLY A O 1
ATOM 808 N N . ARG A 1 108 ? 9.972 -13.580 0.701 1.00 92.44 108 ARG A N 1
ATOM 809 C CA . ARG A 1 108 ? 9.527 -13.717 2.099 1.00 92.44 108 ARG A CA 1
ATOM 810 C C . ARG A 1 108 ? 8.497 -12.680 2.540 1.00 92.44 108 ARG A C 1
ATOM 812 O O . ARG A 1 108 ? 7.777 -12.944 3.493 1.00 92.44 108 ARG A O 1
ATOM 819 N N . ASN A 1 109 ? 8.470 -11.498 1.920 1.00 93.25 109 ASN A N 1
ATOM 820 C CA . ASN A 1 109 ? 7.767 -10.337 2.479 1.00 93.25 109 ASN A CA 1
ATOM 821 C C . ASN A 1 109 ? 6.645 -9.781 1.596 1.00 93.25 109 ASN A C 1
ATOM 823 O O . ASN A 1 109 ? 5.950 -8.864 2.023 1.00 93.25 109 ASN A O 1
ATOM 827 N N . TRP A 1 110 ? 6.462 -10.273 0.371 1.00 93.81 110 TRP A N 1
ATOM 828 C CA . TRP A 1 110 ? 5.504 -9.691 -0.577 1.00 93.81 110 TRP A CA 1
ATOM 829 C C . TRP A 1 110 ? 4.035 -9.785 -0.131 1.00 93.81 110 TRP A C 1
ATOM 831 O O . TRP A 1 110 ? 3.233 -8.942 -0.517 1.00 93.81 110 TRP A O 1
ATOM 841 N N . PHE A 1 111 ? 3.704 -10.773 0.705 1.00 93.19 111 PHE A N 1
ATOM 842 C CA . PHE A 1 111 ? 2.351 -11.071 1.196 1.00 93.19 111 PHE A CA 1
ATOM 843 C C . PHE A 1 111 ? 2.166 -10.790 2.697 1.00 93.19 111 PHE A C 1
ATOM 845 O O . PHE A 1 111 ? 1.162 -11.182 3.281 1.00 93.19 111 PHE A O 1
ATOM 852 N N . THR A 1 112 ? 3.146 -10.163 3.351 1.00 90.62 112 THR A N 1
ATOM 853 C CA . THR A 1 112 ? 3.096 -9.865 4.791 1.00 90.62 112 THR A CA 1
ATOM 854 C C . THR A 1 112 ? 3.497 -8.429 5.058 1.00 90.62 112 THR A C 1
ATOM 856 O O . THR A 1 112 ? 4.207 -7.811 4.262 1.00 90.62 112 THR A O 1
ATOM 859 N N . THR A 1 113 ? 3.065 -7.904 6.197 1.00 85.50 113 THR A N 1
ATOM 860 C CA . THR A 1 113 ? 3.470 -6.592 6.687 1.00 85.50 113 THR A CA 1
ATOM 861 C C . THR A 1 113 ? 4.977 -6.544 6.945 1.00 85.50 113 THR A C 1
ATOM 863 O O . THR A 1 113 ? 5.617 -7.556 7.240 1.00 85.50 113 THR A O 1
ATOM 866 N N . VAL A 1 114 ? 5.560 -5.355 6.785 1.00 86.00 114 VAL A N 1
ATOM 867 C CA . VAL A 1 114 ? 6.983 -5.101 7.039 1.00 86.00 114 VAL A CA 1
ATOM 868 C C . VAL A 1 114 ? 7.136 -3.950 8.021 1.00 86.00 114 VAL A C 1
ATOM 870 O O . VAL A 1 114 ? 6.563 -2.877 7.830 1.00 86.00 114 VAL A O 1
ATOM 873 N N . ASP A 1 115 ? 7.939 -4.160 9.060 1.00 73.81 115 ASP A N 1
ATOM 874 C CA . ASP A 1 115 ? 8.110 -3.168 10.115 1.00 73.81 115 ASP A CA 1
ATOM 875 C C . ASP A 1 115 ? 8.936 -1.967 9.638 1.00 73.81 115 ASP A C 1
ATOM 877 O O . ASP A 1 115 ? 10.115 -2.062 9.282 1.00 73.81 115 ASP A O 1
ATOM 881 N N . GLY A 1 116 ? 8.307 -0.793 9.666 1.00 65.62 116 GLY A N 1
ATOM 882 C CA . GLY A 1 116 ? 8.939 0.485 9.347 1.00 65.62 116 GLY A CA 1
ATOM 883 C C . GLY A 1 116 ? 9.563 1.212 10.543 1.00 65.62 116 GLY A C 1
ATOM 884 O O . GLY A 1 116 ? 10.264 2.203 10.357 1.00 65.62 116 GLY A O 1
ATOM 885 N N . GLY A 1 117 ? 9.327 0.739 11.770 1.00 64.75 117 GLY A N 1
ATOM 886 C CA . GLY A 1 117 ? 9.585 1.483 13.006 1.00 64.75 117 GLY A CA 1
ATOM 887 C C . GLY A 1 117 ? 10.946 2.192 13.066 1.00 64.75 117 GLY A C 1
ATOM 888 O O . GLY A 1 117 ? 12.002 1.561 13.028 1.00 64.75 117 GLY A O 1
ATOM 889 N N . SER A 1 118 ? 10.920 3.520 13.217 1.00 62.50 118 SER A N 1
ATOM 890 C CA . SER A 1 118 ? 12.113 4.356 13.430 1.00 62.50 118 SER A CA 1
ATOM 891 C C . SER A 1 118 ? 12.288 4.813 14.881 1.00 62.50 118 SER A C 1
ATOM 893 O O . SER A 1 118 ? 13.134 5.660 15.161 1.00 62.50 118 SER A O 1
ATOM 895 N N . ASN A 1 119 ? 11.474 4.286 15.798 1.00 63.03 119 ASN A N 1
ATOM 896 C CA . ASN A 1 119 ? 11.400 4.751 17.187 1.00 63.03 119 ASN A CA 1
ATOM 897 C C . ASN A 1 119 ? 12.532 4.194 18.067 1.00 63.03 119 ASN A C 1
ATOM 899 O O . ASN A 1 119 ? 12.741 4.669 19.179 1.00 63.03 119 ASN A O 1
ATOM 903 N N . GLU A 1 120 ? 13.296 3.219 17.568 1.00 65.25 120 GLU A N 1
ATOM 904 C CA . GLU A 1 120 ? 14.484 2.705 18.245 1.00 65.25 120 GLU A CA 1
ATOM 905 C C . GLU A 1 120 ? 15.754 3.429 17.779 1.00 65.25 120 GLU A C 1
ATOM 907 O O . GLU A 1 120 ? 16.064 3.516 16.584 1.00 65.25 120 GLU A O 1
ATOM 912 N N . LYS A 1 121 ? 16.546 3.910 18.745 1.00 60.41 121 LYS A N 1
ATOM 913 C CA . LYS A 1 121 ? 17.833 4.568 18.497 1.00 60.41 121 LYS A CA 1
ATOM 914 C C . LYS A 1 121 ? 18.762 3.633 17.712 1.00 60.41 121 LYS A C 1
ATOM 916 O O . LYS A 1 121 ? 19.203 2.612 18.221 1.00 60.41 121 LYS A O 1
ATOM 921 N N . GLY A 1 122 ? 19.099 4.019 16.482 1.00 61.62 122 GLY A N 1
ATOM 922 C CA . GLY A 1 122 ? 20.024 3.280 15.612 1.00 61.62 122 GLY A CA 1
ATOM 923 C C . GLY A 1 122 ? 19.354 2.451 14.513 1.00 61.62 122 GLY A C 1
ATOM 924 O O . GLY A 1 122 ? 20.018 2.141 13.522 1.00 61.62 122 GLY A O 1
ATOM 925 N N . LYS A 1 123 ? 18.042 2.183 14.592 1.00 62.06 123 LYS A N 1
ATOM 926 C CA . LYS A 1 123 ? 17.300 1.536 13.500 1.00 62.06 123 LYS A CA 1
ATOM 927 C C . LYS A 1 123 ? 16.960 2.560 12.417 1.00 62.06 123 LYS A C 1
ATOM 929 O O . LYS A 1 123 ? 15.991 3.309 12.499 1.00 62.06 123 LYS A O 1
ATOM 934 N N . LYS A 1 124 ? 17.780 2.608 11.364 1.00 63.94 124 LYS A N 1
ATOM 935 C CA . LYS A 1 124 ? 17.466 3.361 10.140 1.00 63.94 124 LYS A CA 1
ATOM 936 C C . LYS A 1 124 ? 16.827 2.421 9.126 1.00 63.94 124 LYS A C 1
ATOM 938 O O . LYS A 1 124 ? 17.542 1.835 8.314 1.00 63.94 124 LYS A O 1
ATOM 943 N N . SER A 1 125 ? 15.497 2.316 9.142 1.00 79.31 125 SER A N 1
ATOM 944 C CA . SER A 1 125 ? 14.790 1.558 8.109 1.00 79.31 125 SER A CA 1
ATOM 945 C C . SER A 1 125 ? 15.096 2.123 6.715 1.00 79.31 125 SER A C 1
ATOM 947 O O . SER A 1 125 ? 15.094 3.346 6.481 1.00 79.31 125 SER A O 1
ATOM 949 N N . LYS A 1 126 ? 15.414 1.208 5.795 1.00 87.81 126 LYS A N 1
ATOM 950 C CA . LYS A 1 126 ? 15.645 1.479 4.370 1.00 87.81 126 LYS A CA 1
ATOM 951 C C . LYS A 1 126 ? 14.331 1.634 3.609 1.00 87.81 126 LYS A C 1
ATOM 953 O O . LYS A 1 126 ? 14.350 2.160 2.495 1.00 87.81 126 LYS A O 1
ATOM 958 N N . LEU A 1 127 ? 13.214 1.282 4.246 1.00 89.69 127 LEU A N 1
ATOM 959 C CA . LEU A 1 127 ? 11.869 1.590 3.792 1.00 89.69 127 LEU A CA 1
ATOM 960 C C . LEU A 1 127 ? 11.702 3.115 3.730 1.00 89.69 127 LEU A C 1
ATOM 962 O O . LEU A 1 127 ? 12.026 3.858 4.668 1.00 89.69 127 LEU A O 1
ATOM 966 N N . GLY A 1 128 ? 11.325 3.588 2.550 1.00 89.31 128 GLY A N 1
ATOM 967 C CA . GLY A 1 128 ? 11.112 4.993 2.240 1.00 89.31 128 GLY A CA 1
ATOM 968 C C . GLY A 1 128 ? 9.674 5.417 2.506 1.00 89.31 128 GLY A C 1
ATOM 969 O O . GLY A 1 128 ? 9.483 6.391 3.224 1.00 89.31 128 GLY A O 1
ATOM 970 N N . VAL A 1 129 ? 8.710 4.684 1.943 1.00 91.81 129 VAL A N 1
ATOM 971 C CA . VAL A 1 129 ? 7.273 4.821 2.229 1.00 91.81 129 VAL A CA 1
ATOM 972 C C . VAL A 1 129 ? 6.601 3.455 2.193 1.00 91.81 129 VAL A C 1
ATOM 974 O O . VAL A 1 129 ? 7.044 2.564 1.459 1.00 91.81 129 VAL A O 1
ATOM 977 N N . TYR A 1 130 ? 5.531 3.313 2.965 1.00 93.25 130 TYR A N 1
ATOM 978 C CA . TYR A 1 130 ? 4.662 2.146 2.943 1.00 93.25 130 TYR A CA 1
ATOM 979 C C . TYR A 1 130 ? 3.214 2.597 3.086 1.00 93.25 130 TYR A C 1
ATOM 981 O O . TYR A 1 130 ? 2.802 3.058 4.143 1.00 93.25 130 TYR A O 1
ATOM 989 N N . PHE A 1 131 ? 2.454 2.490 2.004 1.00 93.81 131 PHE A N 1
ATOM 990 C CA . PHE A 1 131 ? 1.053 2.868 1.966 1.00 93.81 131 PHE A CA 1
ATOM 991 C C . PHE A 1 131 ? 0.173 1.634 1.897 1.00 93.81 131 PHE A C 1
ATOM 993 O O . PHE A 1 131 ? 0.275 0.836 0.965 1.00 93.81 131 PHE A O 1
ATOM 1000 N N . LYS A 1 132 ? -0.734 1.554 2.862 1.00 90.88 132 LYS A N 1
ATOM 1001 C CA . LYS A 1 132 ? -1.871 0.647 2.846 1.00 90.88 132 LYS A CA 1
ATOM 1002 C C . LYS A 1 132 ? -3.115 1.451 2.541 1.00 90.88 132 LYS A C 1
ATOM 1004 O O . LYS A 1 132 ? -3.301 2.542 3.089 1.00 90.88 132 LYS A O 1
ATOM 1009 N N . PHE A 1 133 ? -3.950 0.952 1.642 1.00 91.94 133 PHE A N 1
ATOM 1010 C CA . PHE A 1 133 ? -5.128 1.690 1.188 1.00 91.94 133 PHE A CA 1
ATOM 1011 C C . PHE A 1 133 ? -6.413 1.195 1.860 1.00 91.94 133 PHE A C 1
ATOM 1013 O O . PHE A 1 133 ? -7.475 1.791 1.657 1.00 91.94 133 PHE A O 1
ATOM 1020 N N . ASN A 1 134 ? -6.305 0.199 2.739 1.00 90.38 134 ASN A N 1
ATOM 1021 C CA . ASN A 1 134 ? -7.405 -0.529 3.366 1.00 90.38 134 ASN A CA 1
ATOM 1022 C C . ASN A 1 134 ? -7.686 -0.186 4.845 1.00 90.38 134 ASN A C 1
ATOM 1024 O O . ASN A 1 134 ? -8.538 -0.817 5.463 1.00 90.38 134 ASN A O 1
ATOM 1028 N N . GLU A 1 135 ? -7.052 0.847 5.415 1.00 88.50 135 GLU A N 1
ATOM 1029 C CA . GLU A 1 135 ? -7.410 1.359 6.753 1.00 88.50 135 GLU A CA 1
ATOM 1030 C C . GLU A 1 135 ? -8.910 1.722 6.850 1.00 88.50 135 GLU A C 1
ATOM 1032 O O . GLU A 1 135 ? -9.510 2.177 5.871 1.00 88.50 135 GLU A O 1
ATOM 1037 N N . GLY A 1 136 ? -9.502 1.611 8.041 1.00 88.94 136 GLY A N 1
ATOM 1038 C CA . GLY A 1 136 ? -10.895 1.986 8.299 1.00 88.94 136 GLY A CA 1
ATOM 1039 C C . GLY A 1 136 ? -11.293 3.376 7.771 1.00 88.94 136 GLY A C 1
ATOM 1040 O O . GLY A 1 136 ? -10.532 4.345 7.854 1.00 88.94 136 GLY A O 1
ATOM 1041 N N . ILE A 1 137 ? -12.519 3.461 7.249 1.00 91.81 137 ILE A N 1
ATOM 1042 C CA . ILE A 1 137 ? -13.122 4.673 6.673 1.00 91.81 137 ILE A CA 1
ATOM 1043 C C . ILE A 1 137 ? -13.864 5.437 7.775 1.00 91.81 137 ILE A C 1
ATOM 1045 O O . ILE A 1 137 ? -14.617 4.840 8.540 1.00 91.81 137 ILE A O 1
ATOM 1049 N N . VAL A 1 138 ? -13.617 6.744 7.884 1.00 92.81 138 VAL A N 1
ATOM 1050 C CA . VAL A 1 138 ? -14.204 7.631 8.909 1.00 92.81 138 VAL A CA 1
ATOM 1051 C C . VAL A 1 138 ? -15.501 8.295 8.435 1.00 92.81 138 VAL A C 1
ATOM 1053 O O . VAL A 1 138 ? -16.182 8.926 9.233 1.00 92.81 138 VAL A O 1
ATOM 1056 N N . GLU A 1 139 ? -15.844 8.159 7.152 1.00 91.00 139 GLU A N 1
ATOM 1057 C CA . GLU A 1 139 ? -16.990 8.817 6.501 1.00 91.00 139 GLU A CA 1
ATOM 1058 C C . GLU A 1 139 ? -16.807 10.337 6.374 1.00 91.00 139 GLU A C 1
ATOM 1060 O O . GLU A 1 139 ? -17.755 11.116 6.265 1.00 91.00 139 GLU A O 1
ATOM 1065 N N . ASN A 1 140 ? -15.549 10.780 6.337 1.00 92.25 140 ASN A N 1
ATOM 1066 C CA . ASN A 1 140 ? -15.188 12.169 6.114 1.00 92.25 140 ASN A CA 1
ATOM 1067 C C . ASN A 1 140 ? -14.152 12.252 4.997 1.00 92.25 140 ASN A C 1
ATOM 1069 O O . ASN A 1 140 ? -12.967 11.994 5.203 1.00 92.25 140 ASN A O 1
ATOM 1073 N N . ASN A 1 141 ? -14.579 12.732 3.828 1.00 93.62 141 ASN A N 1
ATOM 1074 C CA . ASN A 1 141 ? -13.738 12.832 2.633 1.00 93.62 141 ASN A CA 1
ATOM 1075 C C . ASN A 1 141 ? -12.423 13.606 2.849 1.00 93.62 141 ASN A C 1
ATOM 1077 O O . ASN A 1 141 ? -11.442 13.345 2.155 1.00 93.62 141 ASN A O 1
ATOM 1081 N N . GLN A 1 142 ? -12.367 14.572 3.776 1.00 93.12 142 GLN A N 1
ATOM 1082 C CA . GLN A 1 142 ? -11.128 15.310 4.059 1.00 93.12 142 GLN A CA 1
ATOM 1083 C C . GLN A 1 142 ? -10.111 14.474 4.835 1.00 93.12 142 GLN A C 1
ATOM 1085 O O . GLN A 1 142 ? -8.909 14.683 4.678 1.00 93.12 142 GLN A O 1
ATOM 1090 N N . ILE A 1 143 ? -10.596 13.535 5.641 1.00 93.44 143 ILE A N 1
ATOM 1091 C CA . ILE A 1 143 ? -9.796 12.620 6.446 1.00 93.44 143 ILE A CA 1
ATOM 1092 C C . ILE A 1 143 ? -9.438 11.375 5.623 1.00 93.44 143 ILE A C 1
ATOM 1094 O O . ILE A 1 143 ? -8.271 10.985 5.570 1.00 93.44 143 ILE A O 1
ATOM 1098 N N . ASP A 1 144 ? -10.417 10.801 4.924 1.00 94.00 144 ASP A N 1
ATOM 1099 C CA . ASP A 1 144 ? -10.285 9.529 4.209 1.00 94.00 144 ASP A CA 1
ATOM 1100 C C . ASP A 1 144 ? -9.469 9.636 2.914 1.00 94.00 144 ASP A C 1
ATOM 1102 O O . ASP A 1 144 ? -8.906 8.639 2.454 1.00 94.00 144 ASP A O 1
ATOM 1106 N N . LYS A 1 145 ? -9.327 10.849 2.357 1.00 95.75 145 LYS A N 1
ATOM 1107 C CA . LYS A 1 145 ? -8.395 11.118 1.249 1.00 95.75 145 LYS A CA 1
ATOM 1108 C C . LYS A 1 145 ? -6.924 11.022 1.661 1.00 95.75 145 LYS A C 1
ATOM 1110 O O . LYS A 1 145 ? -6.063 10.991 0.783 1.00 95.75 145 LYS A O 1
ATOM 1115 N N . VAL A 1 146 ? -6.612 11.076 2.957 1.00 94.44 146 VAL A N 1
ATOM 1116 C CA . VAL A 1 146 ? -5.234 10.984 3.456 1.00 94.44 146 VAL A CA 1
ATOM 1117 C C . VAL A 1 146 ? -4.853 9.511 3.564 1.00 94.44 146 VAL A C 1
ATOM 1119 O O . VAL A 1 146 ? -5.577 8.724 4.168 1.00 94.44 146 VAL A O 1
ATOM 1122 N N . VAL A 1 147 ? -3.707 9.142 2.997 1.00 93.69 147 VAL A N 1
ATOM 1123 C CA . VAL A 1 147 ? -3.158 7.780 3.074 1.00 93.69 147 VAL A CA 1
ATOM 1124 C C . VAL A 1 147 ? -1.986 7.807 4.037 1.00 93.69 147 VAL A C 1
ATOM 1126 O O . VAL A 1 147 ? -1.063 8.601 3.852 1.00 93.69 147 VAL A O 1
ATOM 1129 N N . LEU A 1 148 ? -2.040 6.993 5.085 1.00 90.88 148 LEU A N 1
ATOM 1130 C CA . LEU A 1 148 ? -1.008 6.985 6.113 1.00 90.88 148 LEU A CA 1
ATOM 1131 C C . LEU A 1 148 ? 0.242 6.243 5.647 1.00 90.88 148 LEU A C 1
ATOM 1133 O O . LEU A 1 148 ? 0.151 5.227 4.962 1.00 90.88 148 LEU A O 1
ATOM 1137 N N . ASP A 1 149 ? 1.403 6.768 6.032 1.00 90.69 149 ASP A N 1
ATOM 1138 C CA . ASP A 1 149 ? 2.693 6.111 5.847 1.00 90.69 149 ASP A CA 1
ATOM 1139 C C . ASP A 1 149 ? 3.002 5.180 7.031 1.00 90.69 149 ASP A C 1
ATOM 1141 O O . ASP A 1 149 ? 3.328 5.624 8.131 1.00 90.69 149 ASP A O 1
ATOM 1145 N N . TYR A 1 150 ? 2.945 3.875 6.787 1.00 88.50 150 TYR A N 1
ATOM 1146 C CA . TYR A 1 150 ? 3.264 2.819 7.749 1.00 88.50 150 TYR A CA 1
ATOM 1147 C C . TYR A 1 150 ? 4.769 2.526 7.829 1.00 88.50 150 TYR A C 1
ATOM 1149 O O . TYR A 1 150 ? 5.204 1.668 8.595 1.00 88.50 150 TYR A O 1
ATOM 1157 N N . SER A 1 151 ? 5.612 3.259 7.091 1.00 87.00 151 SER A N 1
ATOM 1158 C CA . SER A 1 151 ? 7.066 3.074 7.136 1.00 87.00 151 SER A CA 1
ATOM 1159 C C . SER A 1 151 ? 7.732 3.623 8.401 1.00 87.00 151 SER A C 1
ATOM 1161 O O . SER A 1 151 ? 8.957 3.673 8.460 1.00 87.00 151 SER A O 1
ATOM 1163 N N . GLY A 1 152 ? 6.958 4.080 9.392 1.00 79.50 152 GLY A N 1
ATOM 1164 C CA . GLY A 1 152 ? 7.465 4.760 10.588 1.00 79.50 152 GLY A CA 1
ATOM 1165 C C . GLY A 1 152 ? 7.934 6.196 10.330 1.00 79.50 152 GLY A C 1
ATOM 1166 O O . GLY A 1 152 ? 8.385 6.876 11.247 1.00 79.50 152 GLY A O 1
ATOM 1167 N N . ARG A 1 153 ? 7.822 6.681 9.090 1.00 73.81 153 ARG A N 1
ATOM 1168 C CA . ARG A 1 153 ? 8.077 8.072 8.703 1.00 73.81 153 ARG A CA 1
ATOM 1169 C C . ARG A 1 153 ? 6.743 8.804 8.548 1.00 73.81 153 ARG A C 1
ATOM 1171 O O . ARG A 1 153 ? 5.705 8.187 8.360 1.00 73.81 153 ARG A O 1
ATOM 1178 N N . ILE A 1 154 ? 6.768 10.135 8.598 1.00 77.69 154 ILE A N 1
ATOM 1179 C CA . ILE A 1 154 ? 5.571 10.966 8.396 1.00 77.69 154 ILE A CA 1
ATOM 1180 C C . ILE A 1 154 ? 5.558 11.476 6.944 1.00 77.69 154 ILE A C 1
ATOM 1182 O O . ILE A 1 154 ? 5.733 12.668 6.702 1.00 77.69 154 ILE A O 1
ATOM 1186 N N . ASN A 1 155 ? 5.397 10.575 5.966 1.00 88.19 155 ASN A N 1
ATOM 1187 C CA . ASN A 1 155 ? 5.245 10.929 4.542 1.00 88.19 155 ASN A CA 1
ATOM 1188 C C . ASN A 1 155 ? 3.849 10.577 4.009 1.00 88.19 155 ASN A C 1
ATOM 1190 O O . ASN A 1 155 ? 3.717 9.923 2.975 1.00 88.19 155 ASN A O 1
ATOM 1194 N N . ASN A 1 156 ? 2.801 10.993 4.721 1.00 92.19 156 ASN A N 1
ATOM 1195 C CA . ASN A 1 156 ? 1.424 10.673 4.346 1.00 92.19 156 ASN A CA 1
ATOM 1196 C C . ASN A 1 156 ? 1.091 11.134 2.916 1.00 92.19 156 ASN A C 1
ATOM 1198 O O . ASN A 1 156 ? 1.403 12.254 2.503 1.00 92.19 156 ASN A O 1
ATOM 1202 N N . GLY A 1 157 ? 0.415 10.262 2.173 1.00 93.75 157 GLY A N 1
ATOM 1203 C CA . GLY A 1 157 ? -0.097 10.533 0.840 1.00 93.75 157 GLY A CA 1
ATOM 1204 C C . GLY A 1 157 ? -1.438 11.269 0.859 1.00 93.75 157 GLY A C 1
ATOM 1205 O O . GLY A 1 157 ? -2.119 11.386 1.879 1.00 93.75 157 GLY A O 1
ATOM 1206 N N . THR A 1 158 ? -1.856 11.767 -0.304 1.00 95.25 158 THR A N 1
ATOM 1207 C CA . THR A 1 158 ? -3.198 12.333 -0.505 1.00 95.25 158 THR A CA 1
ATOM 1208 C C . THR A 1 158 ? -3.769 11.852 -1.830 1.00 95.25 158 THR A C 1
ATOM 1210 O O . THR A 1 158 ? -3.190 12.107 -2.887 1.00 95.25 158 THR A O 1
ATOM 1213 N N . ILE A 1 159 ? -4.938 11.219 -1.783 1.00 95.38 159 ILE A N 1
ATOM 1214 C CA . ILE A 1 159 ? -5.696 10.812 -2.964 1.00 95.38 159 ILE A CA 1
ATOM 1215 C C . ILE A 1 159 ? -6.331 12.055 -3.593 1.00 95.38 159 ILE A C 1
ATOM 1217 O O . ILE A 1 159 ? -7.083 12.798 -2.955 1.00 95.38 159 ILE A O 1
ATOM 1221 N N . LYS A 1 160 ? -6.022 12.309 -4.867 1.00 94.06 160 LYS A N 1
ATOM 1222 C CA . LYS A 1 160 ? -6.626 13.402 -5.640 1.00 94.06 160 LYS A CA 1
ATOM 1223 C C . LYS A 1 160 ? -7.921 12.926 -6.290 1.00 94.06 160 LYS A C 1
ATOM 1225 O O . LYS A 1 160 ? -7.918 11.928 -6.999 1.00 94.06 160 LYS A O 1
ATOM 1230 N N . GLY A 1 161 ? -9.001 13.682 -6.087 1.00 92.56 161 GLY A N 1
ATOM 1231 C CA . GLY A 1 161 ? -10.331 13.314 -6.585 1.00 92.56 161 GLY A CA 1
ATOM 1232 C C . GLY A 1 161 ? -11.028 12.249 -5.737 1.00 92.56 161 GLY A C 1
ATOM 1233 O O . GLY A 1 161 ? -11.833 11.497 -6.270 1.00 92.56 161 GLY A O 1
ATOM 1234 N N . TYR A 1 162 ? -10.704 12.171 -4.441 1.00 94.94 162 TYR A N 1
ATOM 1235 C CA . TYR A 1 162 ? -11.371 11.256 -3.520 1.00 94.94 162 TYR A CA 1
ATOM 1236 C C . TYR A 1 162 ? -12.885 11.504 -3.490 1.00 94.94 162 TYR A C 1
ATOM 1238 O O . TYR A 1 162 ? -13.339 12.636 -3.316 1.00 94.94 162 TYR A O 1
ATOM 1246 N N . THR A 1 163 ? -13.640 10.421 -3.612 1.00 93.75 163 THR A N 1
ATOM 1247 C CA . THR A 1 163 ? -15.096 10.356 -3.460 1.00 93.75 163 THR A CA 1
ATOM 1248 C C . THR A 1 163 ? -15.462 9.120 -2.640 1.00 93.75 163 THR A C 1
ATOM 1250 O O . THR A 1 163 ? -14.644 8.207 -2.488 1.00 93.75 163 THR A O 1
ATOM 1253 N N . LEU A 1 164 ? -16.682 9.074 -2.100 1.00 89.00 164 LEU A N 1
ATOM 1254 C CA . LEU A 1 164 ? -17.166 7.883 -1.404 1.00 89.00 164 LEU A CA 1
ATOM 1255 C C . LEU A 1 164 ? -17.059 6.660 -2.333 1.00 89.00 164 LEU A C 1
ATOM 1257 O O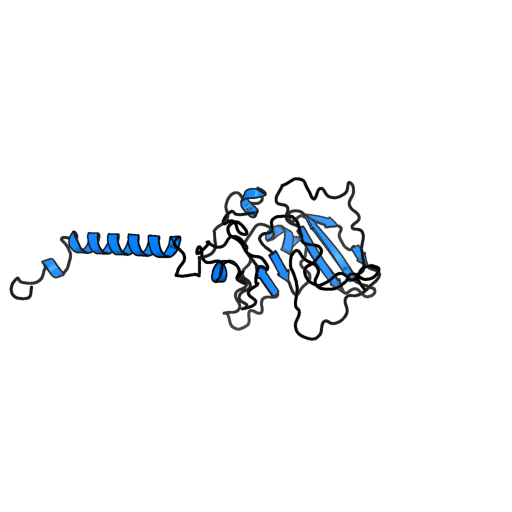 . LEU A 1 164 ? -17.442 6.735 -3.497 1.00 89.00 164 LEU A O 1
ATOM 1261 N N . GLY A 1 165 ? -16.489 5.564 -1.832 1.00 89.00 165 GLY A N 1
ATOM 1262 C CA . GLY A 1 165 ? -16.193 4.363 -2.626 1.00 89.00 165 GLY A CA 1
ATOM 1263 C C . GLY A 1 165 ? -14.806 4.339 -3.284 1.00 89.00 165 GLY A C 1
ATOM 1264 O O . GLY A 1 165 ? -14.437 3.329 -3.869 1.00 89.00 165 GLY A O 1
ATOM 1265 N N . THR A 1 166 ? -13.991 5.398 -3.157 1.00 93.00 166 THR A N 1
ATOM 1266 C CA . THR A 1 166 ? -12.598 5.397 -3.666 1.00 93.00 166 THR A CA 1
ATOM 1267 C C . THR A 1 166 ? -11.690 4.414 -2.914 1.00 93.00 166 THR A C 1
ATOM 1269 O O . THR A 1 166 ? -10.672 3.981 -3.448 1.00 93.00 166 THR A O 1
ATOM 1272 N N . ARG A 1 167 ? -12.025 4.077 -1.665 1.00 93.56 167 ARG A N 1
ATOM 1273 C CA . ARG A 1 167 ? -11.283 3.127 -0.826 1.00 93.56 167 ARG A CA 1
ATOM 1274 C C . ARG A 1 167 ? -12.194 1.985 -0.391 1.00 93.56 167 ARG A C 1
ATOM 1276 O O . ARG A 1 167 ? -13.399 2.177 -0.249 1.00 93.56 167 ARG A O 1
ATOM 1283 N N . SER A 1 168 ? -11.584 0.833 -0.141 1.00 92.62 168 SER A N 1
ATOM 1284 C CA . SER A 1 168 ? -12.209 -0.361 0.424 1.00 92.62 168 SER A CA 1
ATOM 1285 C C . SER A 1 168 ? -11.365 -0.839 1.600 1.00 92.62 168 SER A C 1
ATOM 1287 O O . SER A 1 168 ? -10.150 -0.689 1.557 1.00 92.62 168 SER A O 1
ATOM 1289 N N . THR A 1 169 ? -11.990 -1.408 2.630 1.00 92.31 169 THR A N 1
ATOM 1290 C CA . THR A 1 169 ? -11.301 -1.979 3.802 1.00 92.31 169 THR A CA 1
ATOM 1291 C C . THR A 1 169 ? -10.925 -3.453 3.618 1.00 92.31 169 THR A C 1
ATOM 1293 O O . THR A 1 169 ? -10.508 -4.107 4.569 1.00 92.31 169 THR A O 1
ATOM 1296 N N . GLY A 1 170 ? -11.127 -4.011 2.419 1.00 92.06 170 GLY A N 1
ATOM 1297 C CA . GLY A 1 170 ? -10.730 -5.382 2.096 1.00 92.06 170 GLY A CA 1
ATOM 1298 C C . GLY A 1 170 ? -9.210 -5.554 2.001 1.00 92.06 170 GLY A C 1
ATOM 1299 O O . GLY A 1 170 ? -8.488 -4.604 1.711 1.00 92.06 170 GLY A O 1
ATOM 1300 N N . SER A 1 171 ? -8.735 -6.781 2.216 1.00 92.75 171 SER A N 1
ATOM 1301 C CA . SER A 1 171 ? -7.325 -7.157 2.059 1.00 92.75 171 SER A CA 1
ATOM 1302 C C . SER A 1 171 ? -7.040 -7.638 0.636 1.00 92.75 171 SER A C 1
ATOM 1304 O O . SER A 1 171 ? -7.566 -8.672 0.213 1.00 92.75 171 SER A O 1
ATOM 1306 N N . ALA A 1 172 ? -6.159 -6.941 -0.085 1.00 93.44 172 ALA A N 1
ATOM 1307 C CA . ALA A 1 172 ? -5.665 -7.409 -1.381 1.00 93.44 172 ALA A CA 1
ATOM 1308 C C . ALA A 1 172 ? -4.838 -8.705 -1.272 1.00 93.44 172 ALA A C 1
ATOM 1310 O O . ALA A 1 172 ? -4.830 -9.524 -2.193 1.00 93.44 172 ALA A O 1
ATOM 1311 N N . ILE A 1 173 ? -4.154 -8.921 -0.144 1.00 93.81 173 ILE A N 1
ATOM 1312 C CA . ILE A 1 173 ? -3.368 -10.136 0.123 1.00 93.81 173 ILE A CA 1
ATOM 1313 C C . ILE A 1 173 ? -4.288 -11.358 0.215 1.00 93.81 173 ILE A C 1
ATOM 1315 O O . ILE A 1 173 ? -4.013 -12.392 -0.392 1.00 93.81 173 ILE A O 1
ATOM 1319 N N . MET A 1 174 ? -5.411 -11.238 0.923 1.00 94.31 174 MET A N 1
ATOM 1320 C CA . MET A 1 174 ? -6.398 -12.314 0.993 1.00 94.31 174 MET A CA 1
ATOM 1321 C C . MET A 1 174 ? -7.133 -12.492 -0.338 1.00 94.31 174 MET A C 1
ATOM 1323 O O . MET A 1 174 ? -7.350 -13.619 -0.771 1.00 94.31 174 MET A O 1
ATOM 1327 N N . GLN A 1 175 ? -7.478 -11.394 -1.022 1.00 93.81 175 GLN A N 1
ATOM 1328 C CA . GLN A 1 175 ? -8.164 -11.445 -2.320 1.00 93.81 175 GLN A CA 1
ATOM 1329 C C . GLN A 1 175 ? -7.305 -12.061 -3.432 1.00 93.81 175 GLN A C 1
ATOM 1331 O O . GLN A 1 175 ? -7.841 -12.740 -4.297 1.00 93.81 175 GLN A O 1
ATOM 1336 N N . SER A 1 176 ? -5.981 -11.894 -3.381 1.00 93.50 176 SER A N 1
ATOM 1337 C CA . SER A 1 176 ? -5.035 -12.576 -4.283 1.00 93.50 176 SER A CA 1
ATOM 1338 C C . SER A 1 176 ? -4.751 -14.032 -3.902 1.00 93.50 176 SER A C 1
ATOM 1340 O O . SER A 1 176 ? -3.964 -14.696 -4.573 1.00 93.50 176 SER A O 1
ATOM 1342 N N . SER A 1 177 ? -5.352 -14.544 -2.821 1.00 93.69 177 SER A N 1
ATOM 1343 C CA . SER A 1 177 ? -5.032 -15.855 -2.234 1.00 93.69 177 SER A CA 1
ATOM 1344 C C . SER A 1 177 ? -3.560 -16.014 -1.818 1.00 93.69 177 SER A C 1
ATOM 1346 O O . SER A 1 177 ? -3.080 -17.132 -1.638 1.00 93.69 177 SER A O 1
ATOM 1348 N N . ALA A 1 178 ? -2.837 -14.904 -1.639 1.00 93.12 178 ALA A N 1
ATOM 1349 C CA . ALA A 1 178 ? -1.439 -14.898 -1.219 1.00 93.12 178 ALA A CA 1
ATOM 1350 C C . ALA A 1 178 ? -1.265 -15.324 0.247 1.00 93.12 178 ALA A C 1
ATOM 1352 O O . ALA A 1 178 ? -0.245 -15.900 0.620 1.00 93.12 178 ALA A O 1
ATOM 1353 N N . SER A 1 179 ? -2.273 -15.054 1.078 1.00 92.88 179 SER A N 1
ATOM 1354 C CA . SER A 1 179 ? -2.377 -15.555 2.446 1.00 92.88 179 SER A CA 1
ATOM 1355 C C . SER A 1 179 ? -3.832 -15.864 2.783 1.00 92.88 179 SER A C 1
ATOM 1357 O O . SER A 1 179 ? -4.748 -15.196 2.309 1.00 92.88 179 SER A O 1
ATOM 1359 N N . VAL A 1 180 ? -4.043 -16.851 3.653 1.00 90.94 180 VAL A N 1
ATOM 1360 C CA . VAL A 1 180 ? -5.372 -17.183 4.195 1.00 90.94 180 VAL A CA 1
ATOM 1361 C C . VAL A 1 180 ? -5.797 -16.182 5.275 1.00 90.94 180 VAL A C 1
ATOM 1363 O O . VAL A 1 180 ? -6.985 -16.022 5.540 1.00 90.94 180 VAL A O 1
ATOM 1366 N N . ILE A 1 181 ? -4.833 -15.515 5.916 1.00 89.44 181 ILE A N 1
ATOM 1367 C CA . ILE A 1 181 ? -5.066 -14.568 7.010 1.00 89.44 181 ILE A CA 1
ATOM 1368 C C . ILE A 1 181 ? -4.136 -13.368 6.841 1.00 89.44 181 ILE A C 1
ATOM 1370 O O . ILE A 1 181 ? -2.936 -13.527 6.611 1.00 89.44 181 ILE A O 1
ATOM 1374 N N . GLU A 1 182 ? -4.682 -12.173 7.034 1.00 88.38 182 GLU A N 1
ATOM 1375 C CA . GLU A 1 182 ? -3.917 -10.955 7.271 1.00 88.38 182 GLU A CA 1
ATOM 1376 C C . GLU A 1 182 ? -4.399 -10.313 8.576 1.00 88.38 182 GLU A C 1
ATOM 1378 O O . GLU A 1 182 ? -5.597 -10.108 8.779 1.00 88.38 182 GLU A O 1
ATOM 1383 N N . PHE A 1 183 ? -3.465 -10.000 9.474 1.00 85.50 183 PHE A N 1
ATOM 1384 C CA . PHE A 1 183 ? -3.777 -9.203 10.654 1.00 85.50 183 PHE A CA 1
ATOM 1385 C C . PHE A 1 183 ? -3.847 -7.733 10.243 1.00 85.50 183 PHE A C 1
ATOM 1387 O O . PHE A 1 183 ? -2.855 -7.174 9.779 1.00 85.50 183 PHE A O 1
ATOM 1394 N N . GLY A 1 184 ? -5.017 -7.117 10.410 1.00 81.50 184 GLY A N 1
ATOM 1395 C CA . GLY A 1 184 ? -5.192 -5.693 10.134 1.00 81.50 184 GLY A CA 1
ATOM 1396 C C . GLY A 1 184 ? -4.372 -4.818 11.084 1.00 81.50 184 GLY A C 1
ATOM 1397 O O . GLY A 1 184 ? -4.165 -5.167 12.249 1.00 81.50 184 GLY A O 1
ATOM 1398 N N . ASP A 1 185 ? -3.926 -3.662 10.596 1.00 82.94 185 ASP A N 1
ATOM 1399 C CA . ASP A 1 185 ? -3.261 -2.675 11.443 1.00 82.94 185 ASP A CA 1
ATOM 1400 C C . ASP A 1 185 ? -4.265 -1.935 12.338 1.00 82.94 185 ASP A C 1
ATOM 1402 O O . ASP A 1 185 ? -5.452 -1.826 12.009 1.00 82.94 185 ASP A O 1
ATOM 1406 N N . PRO A 1 186 ? -3.800 -1.351 13.455 1.00 84.38 186 PRO A N 1
ATOM 1407 C CA . PRO A 1 186 ? -4.634 -0.487 14.270 1.00 84.38 186 PRO A CA 1
ATOM 1408 C C . PRO A 1 186 ? -5.193 0.689 13.464 1.00 84.38 186 PRO A C 1
ATOM 1410 O O . PRO A 1 186 ? -4.465 1.392 12.759 1.00 84.38 186 PRO A O 1
ATOM 1413 N N . ILE A 1 187 ? -6.485 0.960 13.640 1.00 87.56 187 ILE A N 1
ATOM 1414 C CA . ILE A 1 187 ? -7.094 2.202 13.166 1.00 87.56 187 ILE A CA 1
ATOM 1415 C C . ILE A 1 187 ? -6.587 3.326 14.073 1.00 87.56 187 ILE A C 1
ATOM 1417 O O . ILE A 1 187 ? -6.826 3.314 15.279 1.00 87.56 187 ILE A O 1
ATOM 1421 N N . VAL A 1 188 ? -5.886 4.309 13.509 1.00 86.44 188 VAL A N 1
ATOM 1422 C CA . VAL A 1 188 ? -5.324 5.420 14.304 1.00 86.44 188 VAL A CA 1
ATOM 1423 C C . VAL A 1 188 ? -6.270 6.616 14.395 1.00 86.44 188 VAL A C 1
ATOM 1425 O O . VAL A 1 188 ? -6.108 7.496 15.241 1.00 86.44 188 VAL A O 1
ATOM 1428 N N . ARG A 1 189 ? -7.272 6.674 13.515 1.00 88.75 189 ARG A N 1
ATOM 1429 C CA . ARG A 1 189 ? -8.246 7.764 13.470 1.00 88.75 189 ARG A CA 1
ATOM 1430 C C . ARG A 1 189 ? -9.315 7.565 14.537 1.00 88.75 189 ARG A C 1
ATOM 1432 O O . ARG A 1 189 ? -10.273 6.835 14.325 1.00 88.75 189 ARG A O 1
ATOM 1439 N N . THR A 1 190 ? -9.180 8.256 15.664 1.00 88.19 190 THR A N 1
ATOM 1440 C CA . THR A 1 190 ? -10.048 8.106 16.850 1.00 88.19 190 THR A CA 1
ATOM 1441 C C . THR A 1 190 ? -11.528 8.411 16.617 1.00 88.19 190 THR A C 1
ATOM 1443 O O . THR A 1 190 ? -12.369 7.945 17.379 1.00 88.19 190 THR A O 1
ATOM 1446 N N . SER A 1 191 ? -11.857 9.181 15.578 1.00 90.69 191 SER A N 1
ATOM 1447 C CA . SER A 1 191 ? -13.234 9.464 15.165 1.00 90.69 191 SER A CA 1
ATOM 1448 C C . SER A 1 191 ? -13.834 8.386 14.258 1.00 90.69 191 SER A C 1
ATOM 1450 O O . SER A 1 191 ? -14.935 8.579 13.757 1.00 90.69 191 SER A O 1
ATOM 1452 N N . ASN A 1 192 ? -13.109 7.299 13.975 1.00 93.69 192 ASN A N 1
ATOM 1453 C CA . ASN A 1 192 ? -13.627 6.203 13.170 1.00 93.69 192 ASN A CA 1
ATOM 1454 C C . ASN A 1 192 ? -14.817 5.529 13.886 1.00 93.69 192 ASN A C 1
ATOM 1456 O O . ASN A 1 192 ? -14.657 5.178 15.061 1.00 93.69 192 ASN A O 1
ATOM 1460 N N . PRO A 1 193 ? -15.951 5.291 13.193 1.00 92.75 193 PRO A N 1
ATOM 1461 C CA . PRO A 1 193 ? -17.142 4.682 13.786 1.00 92.75 193 PRO A CA 1
ATOM 1462 C C . PRO A 1 193 ? -16.866 3.372 14.533 1.00 92.75 193 PRO A C 1
ATOM 1464 O O . PRO A 1 193 ? -17.304 3.205 15.664 1.00 92.75 193 PRO A O 1
ATOM 1467 N N . ILE A 1 194 ? -16.025 2.490 13.978 1.00 91.62 194 ILE A N 1
ATOM 1468 C CA . ILE A 1 194 ? -15.677 1.200 14.599 1.00 91.62 194 ILE A CA 1
ATOM 1469 C C . ILE A 1 194 ? -15.035 1.410 15.977 1.00 91.62 194 ILE A C 1
ATOM 1471 O O . ILE A 1 194 ? -15.346 0.700 16.936 1.00 91.62 194 ILE A O 1
ATOM 1475 N N . LEU A 1 195 ? -14.145 2.400 16.097 1.00 92.56 195 LEU A N 1
ATOM 1476 C CA . LEU A 1 195 ? -13.486 2.708 17.364 1.00 92.56 195 LEU A CA 1
ATOM 1477 C C . LEU A 1 195 ? -14.445 3.368 18.350 1.00 92.56 195 LEU A C 1
ATOM 1479 O O . LEU A 1 195 ? -14.443 3.018 19.530 1.00 92.56 195 LEU A O 1
ATOM 1483 N N . THR A 1 196 ? -15.253 4.325 17.890 1.00 94.00 196 THR A N 1
ATOM 1484 C CA . THR A 1 196 ? -16.199 5.022 18.764 1.00 94.00 196 THR A CA 1
ATOM 1485 C C . THR A 1 196 ? -17.284 4.087 19.278 1.00 94.00 196 THR A C 1
ATOM 1487 O O . THR A 1 196 ? -17.617 4.158 20.459 1.00 94.00 196 THR A O 1
ATOM 1490 N N . ASP A 1 197 ? -17.772 3.176 18.441 1.00 94.31 197 ASP A N 1
ATOM 1491 C CA . ASP A 1 197 ? -18.822 2.219 18.787 1.00 94.31 197 ASP A CA 1
ATOM 1492 C C . ASP A 1 197 ? -18.297 1.148 19.738 1.00 94.31 197 ASP A C 1
ATOM 1494 O O . ASP A 1 197 ? -18.928 0.860 20.757 1.00 94.31 197 ASP A O 1
ATOM 1498 N N . SER A 1 198 ? -17.096 0.623 19.473 1.00 94.00 198 SER A N 1
ATOM 1499 C CA . SER A 1 198 ? -16.417 -0.302 20.384 1.00 94.00 198 SER A CA 1
ATOM 1500 C C . SER A 1 198 ? -16.160 0.348 21.746 1.00 94.00 198 SER A C 1
ATOM 1502 O O . SER A 1 198 ? -16.520 -0.212 22.782 1.00 94.00 198 SER A O 1
ATOM 1504 N N . ARG A 1 199 ? -15.645 1.586 21.767 1.00 94.31 199 ARG A N 1
ATOM 1505 C CA . ARG A 1 199 ? -15.454 2.357 23.005 1.00 94.31 199 ARG A CA 1
ATOM 1506 C C . ARG A 1 199 ? -16.768 2.532 23.763 1.00 94.31 199 ARG A C 1
ATOM 1508 O O . ARG A 1 199 ? -16.804 2.288 24.964 1.00 94.31 199 ARG A O 1
ATOM 1515 N N . ASN A 1 200 ? -17.831 2.969 23.090 1.00 96.12 200 ASN A N 1
ATOM 1516 C CA . ASN A 1 200 ? -19.128 3.193 23.727 1.00 96.12 200 ASN A CA 1
ATOM 1517 C C . ASN A 1 200 ? -19.694 1.880 24.294 1.00 96.12 200 ASN A C 1
ATOM 1519 O O . ASN A 1 200 ? -20.168 1.862 25.425 1.00 96.12 200 ASN A O 1
ATOM 1523 N N . THR A 1 201 ? -19.558 0.777 23.557 1.00 97.31 201 THR A N 1
ATOM 1524 C CA . THR A 1 201 ? -19.980 -0.561 23.996 1.00 97.31 201 THR A CA 1
ATOM 1525 C C . THR A 1 201 ? -19.227 -1.008 25.247 1.00 97.31 201 THR A C 1
ATOM 1527 O O . THR A 1 201 ? -19.845 -1.446 26.216 1.00 97.31 201 THR A O 1
ATOM 1530 N N . LEU A 1 202 ? -17.898 -0.864 25.259 1.00 96.56 202 LEU A N 1
ATOM 1531 C CA . LEU A 1 202 ? -17.063 -1.222 26.407 1.00 96.56 202 LEU A CA 1
ATOM 1532 C C . LEU A 1 202 ? -17.363 -0.350 27.630 1.00 96.56 202 LEU A C 1
ATOM 1534 O O . LEU A 1 202 ? -17.435 -0.869 28.741 1.00 96.56 202 LEU A O 1
ATOM 1538 N N . LEU A 1 203 ? -17.591 0.952 27.433 1.00 96.56 203 LEU A N 1
ATOM 1539 C CA . LEU A 1 203 ? -17.998 1.862 28.506 1.00 96.56 203 LEU A CA 1
ATOM 1540 C C . LEU A 1 203 ? -19.347 1.454 29.099 1.00 96.56 203 LEU A C 1
ATOM 1542 O O . LEU A 1 203 ? -19.464 1.324 30.314 1.00 96.56 203 LEU A O 1
ATOM 1546 N N . SER A 1 204 ? -20.352 1.199 28.259 1.00 96.25 204 SER A N 1
ATOM 1547 C CA . SER A 1 204 ? -21.659 0.729 28.721 1.00 96.25 204 SER A CA 1
ATOM 1548 C C . SER A 1 204 ? -21.559 -0.614 29.447 1.00 96.25 204 SER A C 1
ATOM 1550 O O . SER A 1 204 ? -22.175 -0.778 30.496 1.00 96.25 204 SER A O 1
ATOM 1552 N N . GLY A 1 205 ? -20.751 -1.550 28.943 1.00 96.12 205 GLY A N 1
ATOM 1553 C CA . GLY A 1 205 ? -20.509 -2.838 29.594 1.00 96.12 205 GLY A CA 1
ATOM 1554 C C . GLY A 1 205 ? -19.840 -2.698 30.963 1.00 96.12 205 GLY A C 1
ATOM 1555 O O . GLY A 1 205 ? -20.273 -3.342 31.916 1.00 96.12 205 GLY A O 1
ATOM 1556 N N . GLY A 1 206 ? -18.839 -1.820 31.080 1.00 95.00 206 GLY A N 1
ATOM 1557 C CA . GLY A 1 206 ? -18.176 -1.511 32.350 1.00 95.00 206 GLY A CA 1
ATOM 1558 C C . GLY A 1 206 ? -19.138 -0.908 33.370 1.00 95.00 206 GLY A C 1
ATOM 1559 O O . GLY A 1 206 ? -19.238 -1.406 34.483 1.00 95.00 206 GLY A O 1
ATOM 1560 N N . ILE A 1 207 ? -19.939 0.077 32.955 1.00 92.25 207 ILE A N 1
ATOM 1561 C CA . ILE A 1 207 ? -20.968 0.690 33.807 1.00 92.25 207 ILE A CA 1
ATOM 1562 C C . ILE A 1 207 ? -21.961 -0.368 34.313 1.00 92.25 207 ILE A C 1
ATOM 1564 O O . ILE A 1 207 ? -22.262 -0.426 35.503 1.00 92.25 207 ILE A O 1
ATOM 1568 N N . VAL A 1 208 ? -22.460 -1.233 33.426 1.00 93.94 208 VAL A N 1
ATOM 1569 C CA . VAL A 1 208 ? -23.388 -2.314 33.798 1.00 93.94 208 VAL A CA 1
ATOM 1570 C C . VAL A 1 208 ? -22.732 -3.311 34.755 1.00 93.94 208 VAL A C 1
ATOM 1572 O O . VAL A 1 208 ? -23.389 -3.767 35.692 1.00 93.94 208 VAL A O 1
ATOM 1575 N N . HIS A 1 209 ? -21.460 -3.652 34.544 1.00 92.06 209 HIS A N 1
ATOM 1576 C CA . HIS A 1 209 ? -20.716 -4.513 35.457 1.00 92.06 209 HIS A CA 1
ATOM 1577 C C . HIS A 1 209 ? -20.589 -3.868 36.841 1.00 92.06 209 HIS A C 1
ATOM 1579 O O . HIS A 1 209 ? -20.934 -4.506 37.830 1.00 92.06 209 HIS A O 1
ATOM 1585 N N . ASP A 1 210 ? -20.188 -2.599 36.912 1.00 90.19 210 ASP A N 1
ATOM 1586 C CA . ASP A 1 210 ? -19.988 -1.877 38.170 1.00 90.19 210 ASP A CA 1
ATOM 1587 C C . ASP A 1 210 ? -21.278 -1.757 38.993 1.00 90.19 210 ASP A C 1
ATOM 1589 O O . ASP A 1 210 ? -21.235 -1.931 40.215 1.00 90.19 210 ASP A O 1
ATOM 1593 N N . TYR A 1 211 ? -22.423 -1.518 38.338 1.00 86.31 211 TYR A N 1
ATOM 1594 C CA . TYR A 1 211 ? -23.737 -1.458 38.993 1.00 86.31 211 TYR A CA 1
ATOM 1595 C C . TYR A 1 211 ? -24.213 -2.812 39.528 1.00 86.31 211 TYR A C 1
ATOM 1597 O O . TYR A 1 211 ? -24.838 -2.865 40.586 1.00 86.31 211 TYR A O 1
ATOM 1605 N N . ASN A 1 212 ? -23.950 -3.901 38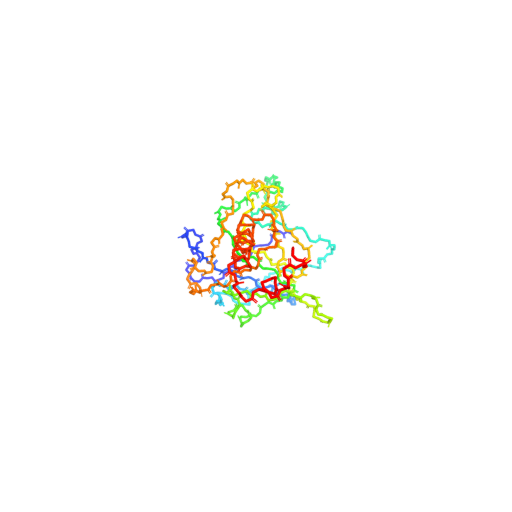.802 1.00 88.19 212 ASN A N 1
ATOM 1606 C CA . ASN A 1 212 ? -24.450 -5.232 39.157 1.00 88.19 212 ASN A CA 1
ATOM 1607 C C . ASN A 1 212 ? -23.453 -6.060 39.981 1.00 88.19 212 ASN A C 1
ATOM 1609 O O . ASN A 1 212 ? -23.791 -7.149 40.447 1.00 88.19 212 ASN A O 1
ATOM 1613 N N . ASN A 1 213 ? -22.222 -5.581 40.156 1.00 89.19 213 ASN A N 1
ATOM 1614 C CA . ASN A 1 213 ? -21.199 -6.281 40.915 1.00 89.19 213 ASN A CA 1
ATOM 1615 C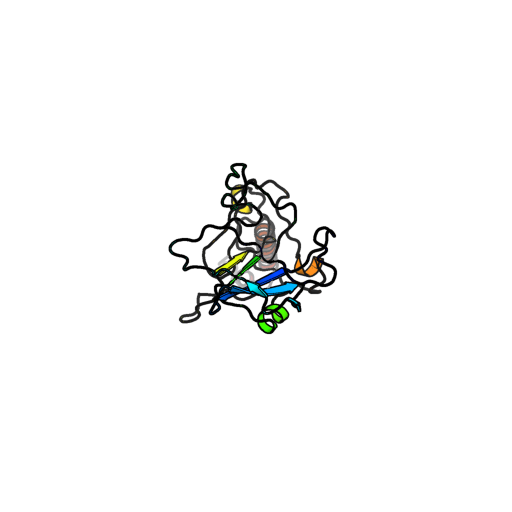 C . ASN A 1 213 ? -21.481 -6.178 42.421 1.00 89.19 213 ASN A C 1
ATOM 1617 O O . ASN A 1 213 ? -21.137 -5.195 43.072 1.00 89.19 213 ASN A O 1
ATOM 1621 N N . THR A 1 214 ? -22.045 -7.235 43.004 1.00 84.44 214 THR A N 1
ATOM 1622 C CA . THR A 1 214 ? -22.321 -7.331 44.448 1.00 84.44 214 THR A CA 1
ATOM 1623 C C . THR A 1 214 ? -21.063 -7.324 45.322 1.00 84.44 214 THR A C 1
ATOM 1625 O O . THR A 1 214 ? -21.160 -7.143 46.531 1.00 84.44 214 THR A O 1
ATOM 1628 N N . SER A 1 215 ? -19.881 -7.523 44.734 1.00 86.75 215 SER A N 1
ATOM 1629 C CA . SER A 1 215 ? -18.580 -7.410 45.404 1.00 86.75 215 SER A CA 1
ATOM 1630 C C . SER A 1 215 ? -17.939 -6.023 45.238 1.00 86.75 215 SER A C 1
ATOM 1632 O O . SER A 1 215 ? -16.775 -5.848 45.594 1.00 86.75 215 SER A O 1
ATOM 1634 N N . ASN A 1 216 ? -18.662 -5.034 44.699 1.00 85.25 216 ASN A N 1
ATOM 1635 C CA . ASN A 1 216 ? -18.192 -3.653 44.599 1.00 85.25 216 ASN A CA 1
ATOM 1636 C C . ASN A 1 216 ? -17.965 -3.059 46.004 1.00 85.25 216 ASN A C 1
ATOM 1638 O O . ASN A 1 216 ? -18.814 -3.193 46.887 1.00 85.25 216 ASN A O 1
ATOM 1642 N N . LEU A 1 217 ? -16.833 -2.366 46.200 1.00 83.00 217 LEU A N 1
ATOM 1643 C CA . LEU A 1 217 ? -16.460 -1.714 47.462 1.00 83.00 217 LEU A CA 1
ATOM 1644 C C . LEU A 1 217 ? -17.569 -0.786 47.984 1.00 83.00 217 LEU A C 1
ATOM 1646 O O . LEU A 1 217 ? -17.760 -0.695 49.194 1.00 83.00 217 LEU A O 1
ATOM 1650 N N . PHE A 1 218 ? -18.334 -0.155 47.090 1.00 81.00 218 PHE A N 1
ATOM 1651 C CA . PHE A 1 218 ? -19.501 0.655 47.443 1.00 81.00 218 PHE A CA 1
ATOM 1652 C C . PHE A 1 218 ? -20.487 -0.092 48.360 1.00 81.00 218 PHE A C 1
ATOM 1654 O O . PHE A 1 218 ? -20.912 0.451 49.375 1.00 81.00 218 PHE A O 1
ATOM 1661 N N . PHE A 1 219 ? -20.771 -1.370 48.081 1.00 80.25 219 PHE A N 1
ATOM 1662 C CA . PHE A 1 219 ? -21.672 -2.201 48.893 1.00 80.25 219 PHE A CA 1
ATOM 1663 C C . PHE A 1 219 ? -21.049 -2.694 50.210 1.00 80.25 219 PHE A C 1
ATOM 1665 O O . PHE A 1 219 ? -21.739 -3.295 51.029 1.00 80.25 219 PHE A O 1
ATOM 1672 N N . THR A 1 220 ? -19.755 -2.445 50.432 1.00 84.00 220 THR A N 1
ATOM 1673 C CA . THR A 1 220 ? -19.060 -2.760 51.694 1.00 84.00 220 THR A CA 1
ATOM 1674 C C . THR A 1 220 ? -18.974 -1.561 52.641 1.00 84.00 220 THR A C 1
ATOM 1676 O O . THR A 1 220 ? -18.565 -1.721 53.793 1.00 84.00 220 THR A O 1
ATOM 1679 N N . MET A 1 221 ? -19.348 -0.360 52.182 1.00 83.88 221 MET A N 1
ATOM 1680 C CA . MET A 1 221 ? -19.319 0.839 53.016 1.00 83.88 221 MET A CA 1
ATOM 1681 C C . MET A 1 221 ? -20.498 0.847 54.007 1.00 83.88 221 MET A C 1
ATOM 1683 O O . MET A 1 221 ? -21.608 0.441 53.660 1.00 83.88 221 MET A O 1
ATOM 1687 N N . PRO A 1 222 ? -20.299 1.308 55.255 1.00 85.31 222 PRO A N 1
ATOM 1688 C CA . PRO A 1 222 ? -21.393 1.473 56.207 1.00 85.31 222 PRO A CA 1
ATOM 1689 C C . PRO A 1 222 ? -22.431 2.485 55.703 1.00 85.31 222 PRO A C 1
ATOM 1691 O O . PRO A 1 222 ? -22.058 3.527 55.170 1.00 85.31 222 PRO A O 1
ATOM 1694 N N . GLY A 1 223 ? -23.720 2.254 55.966 1.00 80.69 223 GLY A N 1
ATOM 1695 C CA . GLY A 1 223 ? -24.819 3.100 55.467 1.00 80.69 223 GLY A CA 1
ATOM 1696 C C . GLY A 1 223 ? -24.854 4.558 55.956 1.00 80.69 223 GLY A C 1
ATOM 1697 O O . GLY A 1 223 ? -25.765 5.282 55.592 1.00 80.69 223 GLY A O 1
ATOM 1698 N N . TRP A 1 224 ? -23.901 4.993 56.785 1.00 83.06 224 TRP A N 1
ATOM 1699 C CA . TRP A 1 224 ? -23.719 6.403 57.157 1.00 83.06 224 TRP A CA 1
ATOM 1700 C C . TRP A 1 224 ? -22.718 7.147 56.253 1.00 83.06 224 TRP A C 1
ATOM 1702 O O . TRP A 1 224 ? -22.613 8.367 56.346 1.00 83.06 224 TRP A O 1
ATOM 1712 N N . VAL A 1 225 ? -21.960 6.421 55.423 1.00 79.44 225 VAL A N 1
ATOM 1713 C CA . VAL A 1 225 ? -21.001 6.966 54.441 1.00 79.44 225 VAL A CA 1
ATOM 1714 C C . VAL A 1 225 ? -21.656 7.178 53.072 1.00 79.44 225 VAL A C 1
ATOM 1716 O O . VAL A 1 225 ? -21.190 8.016 52.302 1.00 79.44 225 VAL A O 1
ATOM 1719 N N . ILE A 1 226 ? -22.693 6.390 52.774 1.00 62.81 226 ILE A N 1
ATOM 1720 C CA . ILE A 1 226 ? -23.382 6.312 51.480 1.00 62.81 226 ILE A CA 1
ATOM 1721 C C . ILE A 1 226 ? -24.540 7.308 51.423 1.00 62.81 226 ILE A C 1
ATOM 1723 O O . ILE A 1 226 ? -25.284 7.387 52.426 1.00 62.81 226 ILE A O 1
#

Foldseek 3Di:
DDDDADAPADPDDDDPPQAQKFKDWFWDFDPAAIFIWIDILLHTRGGRRGDRHHDDDDDDDDDDDDQWDQADHPPDPDGDHGRPNGDDHDDFWDWDFQHGADSVRSNVPRLADDQLAPPDPPDDGRTPFTWGQQAADLVDQVVSQWTATRNNDGPIDGHDPDDPPPTHNDDSSVRNVVDVDYDDDDRPPCSGPVNVVVVVVVVVVVVVCQVPPCPHVVVVDPPVVD

Radius of gyration: 24.32 Å; chains: 1; bounding box: 54×36×86 Å